Protein AF-A0A1R2CAA8-F1 (afdb_monomer_lite)

Structure (mmCIF, N/CA/C/O backbone):
data_AF-A0A1R2CAA8-F1
#
_entry.id   AF-A0A1R2CAA8-F1
#
loop_
_atom_site.group_PDB
_atom_site.id
_atom_site.type_symbol
_atom_site.label_atom_id
_atom_site.label_alt_id
_atom_site.label_comp_id
_atom_site.label_asym_id
_atom_site.label_entity_id
_atom_site.label_seq_id
_atom_site.pdbx_PDB_ins_code
_atom_site.Cartn_x
_atom_site.Cartn_y
_atom_site.Cartn_z
_atom_site.occupancy
_atom_site.B_iso_or_equiv
_atom_site.auth_seq_id
_atom_site.auth_comp_id
_atom_site.auth_asym_id
_atom_site.auth_atom_id
_atom_site.pdbx_PDB_model_num
ATOM 1 N N . MET A 1 1 ? -69.265 -8.278 105.297 1.00 45.38 1 MET A N 1
ATOM 2 C CA . MET A 1 1 ? -68.510 -9.326 104.575 1.00 45.38 1 MET A CA 1
ATOM 3 C C . MET A 1 1 ? -68.588 -9.070 103.071 1.00 45.38 1 MET A C 1
ATOM 5 O O . MET A 1 1 ? -69.641 -8.669 102.607 1.00 45.38 1 MET A O 1
ATOM 9 N N . SER A 1 2 ? -67.485 -9.337 102.358 1.00 50.12 2 SER A N 1
ATOM 10 C CA . SER A 1 2 ? -67.383 -9.587 100.903 1.00 50.12 2 SER A CA 1
ATOM 11 C C . SER A 1 2 ? -67.543 -8.431 99.901 1.00 50.12 2 SER A C 1
ATOM 13 O O . SER A 1 2 ? -68.514 -8.368 99.165 1.00 50.12 2 SER A O 1
ATOM 15 N N . SER A 1 3 ? -66.498 -7.606 99.757 1.00 52.16 3 SER A N 1
ATOM 16 C CA . SER A 1 3 ? -66.217 -6.863 98.503 1.00 52.16 3 SER A CA 1
ATOM 17 C C . SER A 1 3 ? -64.752 -7.011 98.031 1.00 52.16 3 SER A C 1
ATOM 19 O O . SER A 1 3 ? -64.394 -6.712 96.897 1.00 52.16 3 SER A O 1
ATOM 21 N N . SER A 1 4 ? -63.881 -7.600 98.854 1.00 50.88 4 SER A N 1
ATOM 22 C CA . SER A 1 4 ? -62.451 -7.778 98.567 1.00 50.88 4 SER A CA 1
ATOM 23 C C . SER A 1 4 ? -62.082 -9.078 97.831 1.00 50.88 4 SER A C 1
ATOM 25 O O . SER A 1 4 ? -60.915 -9.267 97.500 1.00 50.88 4 SER A O 1
ATOM 27 N N . LYS A 1 5 ? -63.039 -9.973 97.539 1.00 51.38 5 LYS A N 1
ATOM 28 C CA . LYS A 1 5 ? -62.765 -11.240 96.825 1.00 51.38 5 LYS A CA 1
ATOM 29 C C . LYS A 1 5 ? -63.006 -11.189 95.311 1.00 51.38 5 LYS A C 1
ATOM 31 O O . LYS A 1 5 ? -62.415 -11.996 94.605 1.00 51.38 5 LYS A O 1
ATOM 36 N N . LEU A 1 6 ? -63.791 -10.236 94.794 1.00 47.78 6 LEU A N 1
ATOM 37 C CA . LEU A 1 6 ? -64.116 -10.191 93.358 1.00 47.78 6 LEU A CA 1
ATOM 38 C C . LEU A 1 6 ? -63.084 -9.449 92.491 1.00 47.78 6 LEU A C 1
ATOM 40 O O . LEU A 1 6 ? -62.976 -9.732 91.304 1.00 47.78 6 LEU A O 1
ATOM 44 N N . LYS A 1 7 ? -62.276 -8.546 93.064 1.00 46.69 7 LYS A N 1
ATOM 45 C CA . LYS A 1 7 ? -61.250 -7.796 92.310 1.00 46.69 7 LYS A CA 1
ATOM 46 C C . LYS A 1 7 ? -59.962 -8.585 92.032 1.00 46.69 7 LYS A C 1
ATOM 48 O O . LYS A 1 7 ? -59.131 -8.114 91.268 1.00 46.69 7 LYS A O 1
ATOM 53 N N . LYS A 1 8 ? -59.787 -9.771 92.630 1.00 49.56 8 LYS A N 1
ATOM 54 C CA . LYS A 1 8 ? -58.587 -10.609 92.441 1.00 49.56 8 LYS A CA 1
ATOM 55 C C . LYS A 1 8 ? -58.648 -11.540 91.226 1.00 49.56 8 LYS A C 1
ATOM 57 O O . LYS A 1 8 ? -57.594 -11.959 90.773 1.00 49.56 8 LYS A O 1
ATOM 62 N N . PHE A 1 9 ? -59.834 -11.840 90.692 1.00 47.22 9 PHE A N 1
ATOM 63 C CA . PHE A 1 9 ? -59.966 -12.806 89.593 1.00 47.22 9 PHE A CA 1
ATOM 64 C C . PHE A 1 9 ? -59.752 -12.186 88.201 1.00 47.22 9 PHE A C 1
ATOM 66 O O . PHE A 1 9 ? -59.046 -12.768 87.395 1.00 47.22 9 PHE A O 1
ATOM 73 N N . TYR A 1 10 ? -60.225 -10.963 87.937 1.00 45.03 10 TYR A N 1
ATOM 74 C CA . TYR A 1 10 ? -60.074 -10.345 86.603 1.00 45.03 10 TYR A CA 1
ATOM 75 C C . TYR A 1 10 ? -58.688 -9.747 86.304 1.00 45.03 10 TYR A C 1
ATOM 77 O O . TYR A 1 10 ? -58.367 -9.495 85.149 1.00 45.03 10 TYR A O 1
ATOM 85 N N . LEU A 1 11 ? -57.852 -9.522 87.321 1.00 48.94 11 LEU A N 1
ATOM 86 C CA . LEU A 1 11 ? -56.459 -9.084 87.134 1.00 48.94 11 LEU A CA 1
ATOM 87 C C . LEU A 1 11 ? -55.486 -10.263 86.971 1.00 48.94 11 LEU A C 1
ATOM 89 O O . LEU A 1 11 ? -54.388 -10.064 86.469 1.00 48.94 11 LEU A O 1
ATOM 93 N N . SER A 1 12 ? -55.886 -11.468 87.388 1.00 52.47 12 SER A N 1
ATOM 94 C CA . SER A 1 12 ? -55.073 -12.691 87.323 1.00 52.47 12 SER A CA 1
ATOM 95 C C . SER A 1 12 ? -54.910 -13.180 85.884 1.00 52.47 12 SER A C 1
ATOM 97 O O . SER A 1 12 ? -53.795 -13.441 85.439 1.00 52.47 12 SER A O 1
ATOM 99 N N . ASP A 1 13 ? -56.009 -13.241 85.133 1.00 48.19 13 ASP A N 1
ATOM 100 C CA . ASP A 1 13 ? -55.999 -13.874 83.810 1.00 48.19 13 ASP A CA 1
ATOM 101 C C . ASP A 1 13 ? -55.319 -12.987 82.751 1.00 48.19 13 ASP A C 1
ATOM 103 O O . ASP A 1 13 ? -54.561 -13.480 81.922 1.00 48.19 13 ASP A O 1
ATOM 107 N N . SER A 1 14 ? -55.456 -11.659 82.864 1.00 52.66 14 SER A N 1
ATOM 108 C CA . SER A 1 14 ? -54.758 -10.685 82.006 1.00 52.66 14 SER A CA 1
ATOM 109 C C . SER A 1 14 ? -53.238 -10.615 82.254 1.00 52.66 14 SER A C 1
ATOM 111 O O . SER A 1 14 ? -52.475 -10.328 81.327 1.00 52.66 14 SER A O 1
ATOM 113 N N . TYR A 1 15 ? -52.776 -10.889 83.481 1.00 56.00 15 TYR A N 1
ATOM 114 C CA . TYR A 1 15 ? -51.342 -10.955 83.808 1.00 56.00 15 TYR A CA 1
ATOM 115 C C . TYR A 1 15 ? -50.701 -12.280 83.368 1.00 56.00 15 TYR A C 1
ATOM 117 O O . TYR A 1 15 ? -49.527 -12.308 82.995 1.00 56.00 15 TYR A O 1
ATOM 125 N N . ASN A 1 16 ? -51.464 -13.376 83.379 1.00 59.38 16 ASN A N 1
ATOM 126 C CA . ASN A 1 16 ? -50.991 -14.676 82.901 1.00 59.38 16 ASN A CA 1
ATOM 127 C C . ASN A 1 16 ? -50.843 -14.713 81.365 1.00 59.38 16 ASN A C 1
ATOM 129 O O . ASN A 1 16 ? -49.855 -15.242 80.868 1.00 59.38 16 ASN A O 1
ATOM 133 N N . GLU A 1 17 ? -51.736 -14.074 80.598 1.00 60.19 17 GLU A N 1
ATOM 134 C CA . GLU A 1 17 ? -51.596 -13.996 79.127 1.00 60.19 17 GLU A CA 1
ATOM 135 C C . GLU A 1 17 ? -50.402 -13.138 78.675 1.00 60.19 17 GLU A C 1
ATOM 137 O O . GLU A 1 17 ? -49.708 -13.469 77.712 1.00 60.19 17 GLU A O 1
ATOM 142 N N . THR A 1 18 ? -50.120 -12.039 79.378 1.00 61.97 18 THR A N 1
ATOM 143 C CA . THR A 1 18 ? -48.983 -11.153 79.061 1.00 61.97 18 THR A CA 1
ATOM 144 C C . THR A 1 18 ? -47.632 -11.768 79.433 1.00 61.97 18 THR A C 1
ATOM 146 O O . THR A 1 18 ? -46.629 -11.527 78.753 1.00 61.97 18 THR A O 1
ATOM 149 N N . THR A 1 19 ? -47.589 -12.600 80.473 1.00 67.69 19 THR A N 1
ATOM 150 C CA . THR A 1 19 ? -46.383 -13.351 80.851 1.00 67.69 19 THR A CA 1
ATOM 151 C C . THR A 1 19 ? -46.101 -14.527 79.910 1.00 67.69 19 THR A C 1
ATOM 153 O O . THR A 1 19 ? -44.941 -14.747 79.563 1.00 67.69 19 THR A O 1
ATOM 156 N N . ASP A 1 20 ? -47.127 -15.218 79.403 1.00 75.88 20 ASP A N 1
ATOM 157 C CA . ASP A 1 20 ? -46.941 -16.260 78.379 1.00 75.88 20 ASP A CA 1
ATOM 158 C C . ASP A 1 20 ? -46.514 -15.676 77.024 1.00 75.88 20 ASP A C 1
ATOM 160 O O . ASP A 1 20 ? -45.616 -16.211 76.367 1.00 75.88 20 ASP A O 1
ATOM 164 N N . PHE A 1 21 ? -47.083 -14.533 76.628 1.00 77.62 21 PHE A N 1
ATOM 165 C CA . PHE A 1 21 ? -46.682 -13.835 75.406 1.00 77.62 21 PHE A CA 1
ATOM 166 C C . PHE A 1 21 ? -45.211 -13.398 75.445 1.00 77.62 21 PHE A C 1
ATOM 168 O O . PHE A 1 21 ? -44.458 -13.671 74.511 1.00 77.62 21 PHE A O 1
ATOM 175 N N . THR A 1 22 ? -44.777 -12.754 76.533 1.00 79.12 22 THR A N 1
ATOM 176 C CA . THR A 1 22 ? -43.386 -12.285 76.680 1.00 79.12 22 THR A CA 1
ATOM 177 C C . THR A 1 22 ? -42.386 -13.437 76.717 1.00 79.12 22 THR A C 1
ATOM 179 O O . THR A 1 22 ? -41.329 -13.355 76.088 1.00 79.12 22 THR A O 1
ATOM 182 N N . LYS A 1 23 ? -42.743 -14.552 77.361 1.00 83.75 23 LYS A N 1
ATOM 183 C CA . LYS A 1 23 ? -41.932 -15.773 77.357 1.00 83.75 23 LYS A CA 1
ATOM 184 C C . LYS A 1 23 ? -41.790 -16.367 75.952 1.00 83.75 23 LYS A C 1
ATOM 186 O O . LYS A 1 23 ? -40.675 -16.693 75.546 1.00 83.75 23 LYS A O 1
ATOM 191 N N . GLY A 1 24 ? -42.886 -16.450 75.196 1.00 83.56 24 GLY A N 1
ATOM 192 C CA . GLY A 1 24 ? -42.856 -16.894 73.800 1.00 83.56 24 GLY A CA 1
ATOM 193 C C . GLY A 1 24 ? -42.021 -15.973 72.903 1.00 83.56 24 GLY A C 1
ATOM 194 O O . GLY A 1 24 ? -41.306 -16.442 72.018 1.00 83.56 24 GLY A O 1
ATOM 195 N N . PHE A 1 25 ? -42.049 -14.665 73.168 1.00 82.50 25 PHE A N 1
ATOM 196 C CA . PHE A 1 25 ? -41.268 -13.674 72.427 1.00 82.50 25 PHE A CA 1
ATOM 197 C C . PHE A 1 25 ? -39.762 -13.794 72.683 1.00 82.50 25 PHE A C 1
ATOM 199 O O . PHE A 1 25 ? -38.967 -13.763 71.744 1.00 82.50 25 PHE A O 1
ATOM 206 N N . LYS A 1 26 ? -39.365 -13.996 73.944 1.00 87.25 26 LYS A N 1
ATOM 207 C CA . LYS A 1 26 ? -37.967 -14.238 74.320 1.00 87.25 26 LYS A CA 1
ATOM 208 C C . LYS A 1 26 ? -37.439 -15.541 73.720 1.00 87.25 26 LYS A C 1
ATOM 210 O O . LYS A 1 26 ? -36.340 -15.562 73.177 1.00 87.25 26 LYS A O 1
ATOM 215 N N . GLU A 1 27 ? -38.248 -16.601 73.718 1.00 89.94 27 GLU A N 1
ATOM 216 C CA . GLU A 1 27 ? -37.892 -17.862 73.059 1.00 89.94 27 GLU A CA 1
ATOM 217 C C . GLU A 1 27 ? -37.699 -17.690 71.543 1.00 89.94 27 GLU A C 1
ATOM 219 O O . GLU A 1 27 ? -36.746 -18.227 70.972 1.00 89.94 27 GLU A O 1
ATOM 224 N N . LEU A 1 28 ? -38.570 -16.918 70.886 1.00 89.56 28 LEU A N 1
ATOM 225 C CA . LEU A 1 28 ? -38.437 -16.600 69.466 1.00 89.56 28 LEU A CA 1
ATOM 226 C C . LEU A 1 28 ? -37.147 -15.822 69.180 1.00 89.56 28 LEU A C 1
ATOM 228 O O . LEU A 1 28 ? -36.445 -16.150 68.223 1.00 89.56 28 LEU A O 1
ATOM 232 N N . PHE A 1 29 ? -36.822 -14.827 70.009 1.00 90.19 29 PHE A N 1
ATOM 233 C CA . PHE A 1 29 ? -35.585 -14.057 69.891 1.00 90.19 29 PHE A CA 1
ATOM 234 C C . PHE A 1 29 ? -34.352 -14.953 70.026 1.00 90.19 29 PHE A C 1
ATOM 236 O O . PHE A 1 29 ? -33.514 -14.964 69.128 1.00 90.19 29 PHE A O 1
ATOM 243 N N . SER A 1 30 ? -34.276 -15.781 71.074 1.00 90.75 30 SER A N 1
ATOM 244 C CA . SER A 1 30 ? -33.145 -16.694 71.280 1.00 90.75 30 SER A CA 1
ATOM 245 C C . SER A 1 30 ? -32.988 -17.692 70.132 1.00 90.75 30 SER A C 1
ATOM 247 O O . SER A 1 30 ? -31.878 -17.897 69.647 1.00 90.75 30 SER A O 1
ATOM 249 N N . LYS A 1 31 ? -34.088 -18.282 69.641 1.00 93.06 31 LYS A N 1
ATOM 250 C CA . LYS A 1 31 ? -34.042 -19.182 68.475 1.00 93.06 31 LYS A CA 1
ATOM 251 C C . LYS A 1 31 ? -33.560 -18.466 67.218 1.00 93.06 31 LYS A C 1
ATOM 253 O O . LYS A 1 31 ? -32.778 -19.038 66.466 1.00 93.06 31 LYS A O 1
ATOM 258 N N . SER A 1 32 ? -34.016 -17.235 67.000 1.00 90.56 32 SER A N 1
ATOM 259 C CA . SER A 1 32 ? -33.635 -16.433 65.834 1.00 90.56 32 SER A CA 1
ATOM 260 C C . SER A 1 32 ? -32.166 -16.017 65.896 1.00 90.56 32 SER A C 1
ATOM 262 O O . SER A 1 32 ? -31.478 -16.104 64.887 1.00 90.56 32 SER A O 1
ATOM 264 N N . PHE A 1 33 ? -31.665 -15.651 67.079 1.00 90.25 33 PHE A N 1
ATOM 265 C CA . PHE A 1 33 ? -30.253 -15.346 67.304 1.00 90.25 33 PHE A CA 1
ATOM 266 C C . PHE A 1 33 ? -29.365 -16.564 67.026 1.00 90.25 33 PHE A C 1
ATOM 268 O O . PHE A 1 33 ? -28.444 -16.477 66.221 1.00 90.25 33 PHE A O 1
ATOM 275 N N . ILE A 1 34 ? -29.692 -17.725 67.609 1.00 91.31 34 ILE A N 1
ATOM 276 C CA . ILE A 1 34 ? -28.953 -18.980 67.387 1.00 91.31 34 ILE A CA 1
ATOM 277 C C . ILE A 1 34 ? -28.955 -19.357 65.901 1.00 91.31 34 ILE A C 1
ATOM 279 O O . ILE A 1 34 ? -27.915 -19.695 65.339 1.00 91.31 34 ILE A O 1
ATOM 283 N N . ALA A 1 35 ? -30.119 -19.283 65.251 1.00 92.19 35 ALA A N 1
ATOM 284 C CA . ALA A 1 35 ? -30.234 -19.558 63.826 1.00 92.19 35 ALA A CA 1
ATOM 285 C C . ALA A 1 35 ? -29.397 -18.581 62.985 1.00 92.19 35 ALA A C 1
ATOM 287 O O . ALA A 1 35 ? -28.772 -19.014 62.023 1.00 92.19 35 ALA A O 1
ATOM 288 N N . ASN A 1 36 ? -29.342 -17.299 63.358 1.00 89.31 36 ASN A N 1
ATOM 289 C CA . ASN A 1 36 ? -28.518 -16.309 62.671 1.00 89.31 36 ASN A CA 1
ATOM 290 C C . ASN A 1 36 ? -27.018 -16.602 62.825 1.00 89.31 36 ASN A C 1
ATOM 292 O O . ASN A 1 36 ? -26.310 -16.620 61.827 1.00 89.31 36 ASN A O 1
ATOM 296 N N . CYS A 1 37 ? -26.546 -16.937 64.030 1.00 89.25 37 CYS A N 1
ATOM 297 C CA . CYS A 1 37 ? -25.155 -17.358 64.236 1.00 89.25 37 CYS A CA 1
ATOM 298 C C . CYS A 1 37 ? -24.780 -18.551 63.344 1.00 89.25 37 CYS A C 1
ATOM 300 O O . CYS A 1 37 ? -23.703 -18.567 62.758 1.00 89.25 37 CYS A O 1
ATOM 302 N N . HIS A 1 38 ? -25.684 -19.524 63.188 1.00 89.62 38 HIS A N 1
ATOM 303 C CA . HIS A 1 38 ? -25.459 -20.660 62.294 1.00 89.62 38 HIS A CA 1
ATOM 304 C C . HIS A 1 38 ? -25.428 -20.287 60.808 1.00 89.62 38 HIS A C 1
ATOM 306 O O . HIS A 1 38 ? -24.727 -20.949 60.050 1.00 89.62 38 HIS A O 1
ATOM 312 N N . LEU A 1 39 ? -26.171 -19.261 60.380 1.00 89.62 39 LEU A N 1
ATOM 313 C CA . LEU A 1 39 ? -26.098 -18.753 59.004 1.00 89.62 39 LEU A CA 1
ATOM 314 C C . LEU A 1 39 ? -24.758 -18.065 58.716 1.00 89.62 39 LEU A C 1
ATOM 316 O O . LEU A 1 39 ? -24.309 -18.085 57.574 1.00 89.62 39 LEU A O 1
ATOM 320 N N . ASP A 1 40 ? -24.114 -17.521 59.749 1.00 89.44 40 ASP A N 1
ATOM 321 C CA . ASP A 1 40 ? -22.790 -16.897 59.680 1.00 89.44 40 ASP A CA 1
ATOM 322 C C . ASP A 1 40 ? -21.639 -17.901 59.917 1.00 89.44 40 ASP A C 1
ATOM 324 O O . ASP A 1 40 ? -20.503 -17.499 60.171 1.00 89.44 40 ASP A O 1
ATOM 328 N N . ASP A 1 41 ? -21.924 -19.212 59.875 1.00 89.12 41 ASP A N 1
ATOM 329 C CA . ASP A 1 41 ? -20.993 -20.304 60.210 1.00 89.12 41 ASP A CA 1
ATOM 330 C C . ASP A 1 41 ? -20.331 -20.154 61.602 1.00 89.12 41 ASP A C 1
ATOM 332 O O . ASP A 1 41 ? -19.285 -20.745 61.894 1.00 89.12 41 ASP A O 1
ATOM 336 N N . ALA A 1 42 ? -20.949 -19.385 62.503 1.00 88.88 42 ALA A N 1
ATOM 337 C CA . ALA A 1 42 ? -20.484 -19.163 63.862 1.00 88.88 42 ALA A CA 1
ATOM 338 C C . ALA A 1 42 ? -21.119 -20.170 64.837 1.00 88.88 42 ALA A C 1
ATOM 340 O O . ALA A 1 42 ? -22.296 -20.530 64.754 1.00 88.88 42 ALA A O 1
ATOM 341 N N . SER A 1 43 ? -20.321 -20.638 65.800 1.00 87.25 43 SER A N 1
ATOM 342 C CA . SER A 1 43 ? -20.814 -21.455 66.914 1.00 87.25 43 SER A CA 1
ATOM 343 C C . SER A 1 43 ? -21.214 -20.545 68.065 1.00 87.25 43 SER A C 1
ATOM 345 O O . SER A 1 43 ? -20.408 -19.713 68.472 1.00 87.25 43 SER A O 1
ATOM 347 N N . ILE A 1 44 ? -22.415 -20.733 68.616 1.00 90.12 44 ILE A N 1
ATOM 348 C CA . ILE A 1 44 ? -22.825 -19.982 69.804 1.00 90.12 44 ILE A CA 1
ATOM 349 C C . ILE A 1 44 ? -21.968 -20.387 71.005 1.00 90.12 44 ILE A C 1
ATOM 351 O O . ILE A 1 44 ? -21.805 -21.574 71.312 1.00 90.12 44 ILE A O 1
ATOM 355 N N . THR A 1 45 ? -21.397 -19.399 71.679 1.00 90.75 45 THR A N 1
ATOM 356 C CA . THR A 1 45 ? -20.615 -19.611 72.893 1.00 90.75 45 THR A CA 1
ATOM 357 C C . THR A 1 45 ? -21.532 -19.771 74.103 1.00 90.75 45 THR A C 1
ATOM 359 O O . THR A 1 45 ? -22.696 -19.365 74.111 1.00 90.75 45 THR A O 1
ATOM 362 N N . LYS A 1 46 ? -21.004 -20.381 75.167 1.00 89.81 46 LYS A N 1
ATOM 363 C CA . LYS A 1 46 ? -21.754 -20.541 76.417 1.00 89.81 46 LYS A CA 1
ATOM 364 C C . LYS A 1 46 ? -22.098 -19.186 77.049 1.00 89.81 46 LYS A C 1
ATOM 366 O O . LYS A 1 46 ? -23.199 -19.017 77.552 1.00 89.81 46 LYS A O 1
ATOM 371 N N . GLU A 1 47 ? -21.178 -18.229 76.962 1.00 90.19 47 GLU A N 1
ATOM 372 C CA . GLU A 1 47 ? -21.341 -16.868 77.482 1.00 90.19 47 GLU A CA 1
ATOM 373 C C . GLU A 1 47 ? -22.491 -16.123 76.781 1.00 90.19 47 GLU A C 1
ATOM 375 O O . GLU A 1 47 ? -23.307 -15.482 77.440 1.00 90.19 47 GLU A O 1
ATOM 380 N N . GLU A 1 48 ? -22.630 -16.269 75.461 1.00 88.56 48 GLU A N 1
ATOM 381 C CA . GLU A 1 48 ? -23.753 -15.700 74.698 1.00 88.56 48 GLU A CA 1
ATOM 382 C C . GLU A 1 48 ? -25.092 -16.370 75.038 1.00 88.56 48 GLU A C 1
ATOM 384 O O . GLU A 1 48 ? -26.119 -15.697 75.141 1.00 88.56 48 GLU A O 1
ATOM 389 N N . LEU A 1 49 ? -25.091 -17.691 75.249 1.00 89.69 49 LEU A N 1
ATOM 390 C CA . LEU A 1 49 ? -26.288 -18.434 75.649 1.00 89.69 49 LEU A CA 1
ATOM 391 C C . LEU A 1 49 ? -26.780 -18.015 77.042 1.00 89.69 49 LEU A C 1
ATOM 393 O O . LEU A 1 49 ? -27.986 -17.865 77.245 1.00 89.69 49 LEU A O 1
ATOM 397 N N . ASP A 1 50 ? -25.853 -17.819 77.980 1.00 90.38 50 ASP A N 1
ATOM 398 C CA . ASP A 1 50 ? -26.153 -17.355 79.335 1.00 90.38 50 ASP A CA 1
ATOM 399 C C . ASP A 1 50 ? -26.688 -15.909 79.288 1.00 90.38 50 ASP A C 1
ATOM 401 O O . ASP A 1 50 ? -27.739 -15.614 79.858 1.00 90.38 50 ASP A O 1
ATOM 405 N N . THR A 1 51 ? -26.073 -15.042 78.476 1.00 88.88 51 THR A N 1
ATOM 406 C CA . THR A 1 51 ? -26.532 -13.656 78.263 1.00 88.88 51 THR A CA 1
ATOM 407 C C . THR A 1 51 ? -27.960 -13.601 77.703 1.00 88.88 51 THR A C 1
ATOM 409 O O . THR A 1 51 ? -28.790 -12.828 78.177 1.00 88.88 51 THR A O 1
ATOM 412 N N . LEU A 1 52 ? -28.307 -14.471 76.745 1.00 87.38 52 LEU A N 1
ATOM 413 C CA . LEU A 1 52 ? -29.669 -14.565 76.198 1.00 87.38 52 LEU A CA 1
ATOM 414 C C . LEU A 1 52 ? -30.724 -14.925 77.257 1.00 87.38 52 LEU A C 1
ATOM 416 O O . LEU A 1 52 ? -31.889 -14.532 77.131 1.00 87.38 52 LEU A O 1
ATOM 420 N N . GLN A 1 53 ? -30.345 -15.686 78.287 1.00 87.12 53 GLN A N 1
ATOM 421 C CA . GLN A 1 53 ? -31.246 -16.038 79.385 1.00 87.12 53 GLN A CA 1
ATOM 422 C C . GLN A 1 53 ? -31.428 -14.885 80.374 1.00 87.12 53 GLN A C 1
ATOM 424 O O . GLN A 1 53 ? -32.509 -14.771 80.957 1.00 87.12 53 GLN A O 1
ATOM 429 N N . GLU A 1 54 ? -30.433 -14.011 80.517 1.00 90.56 54 GLU A N 1
ATOM 430 C CA . GLU A 1 54 ? -30.452 -12.873 81.442 1.00 90.56 54 GLU A CA 1
ATOM 431 C C . GLU A 1 54 ? -31.189 -11.642 80.899 1.00 90.56 54 GLU A C 1
ATOM 433 O O . GLU A 1 54 ? -31.727 -10.881 81.700 1.00 90.56 54 GLU A O 1
ATOM 438 N N . LEU A 1 55 ? -31.300 -11.493 79.572 1.00 88.38 55 LEU A N 1
ATOM 439 C CA . LEU A 1 55 ? -31.984 -10.356 78.935 1.00 88.38 55 LEU A CA 1
ATOM 440 C C . LEU A 1 55 ? -33.394 -10.131 79.483 1.00 88.38 55 LEU A C 1
ATOM 442 O O . LEU A 1 55 ? -34.203 -11.066 79.560 1.00 88.38 55 LEU A O 1
ATOM 446 N N . ASP A 1 56 ? -33.731 -8.889 79.805 1.00 89.56 56 ASP A N 1
ATOM 447 C CA . ASP A 1 56 ? -35.092 -8.578 80.217 1.00 89.56 56 ASP A CA 1
ATOM 448 C C . ASP A 1 56 ? -36.050 -8.495 79.010 1.00 89.56 56 ASP A C 1
ATOM 450 O O . ASP A 1 56 ? -35.661 -8.464 77.839 1.00 89.56 56 ASP A O 1
ATOM 454 N N . ASN A 1 57 ? -37.354 -8.509 79.283 1.00 86.00 57 ASN A N 1
ATOM 455 C CA . ASN A 1 57 ? -38.355 -8.496 78.214 1.00 86.00 57 ASN A CA 1
ATOM 456 C C . ASN A 1 57 ? -38.357 -7.182 77.412 1.00 86.00 57 ASN A C 1
ATOM 458 O O . ASN A 1 57 ? -38.816 -7.174 76.271 1.00 86.00 57 ASN A O 1
ATOM 462 N N . HIS A 1 58 ? -37.904 -6.074 78.000 1.00 86.81 58 HIS A N 1
ATOM 463 C CA . HIS A 1 58 ? -37.873 -4.776 77.338 1.00 86.81 58 HIS A CA 1
ATOM 464 C C . HIS A 1 58 ? -36.694 -4.686 76.365 1.00 86.81 58 HIS A C 1
ATOM 466 O O . HIS A 1 58 ? -36.891 -4.287 75.220 1.00 86.81 58 HIS A O 1
ATOM 472 N N . GLU A 1 59 ? -35.519 -5.159 76.776 1.00 87.56 59 GLU A N 1
ATOM 473 C CA . GLU A 1 59 ? -34.319 -5.281 75.948 1.00 87.56 59 GLU A CA 1
ATOM 474 C C . GLU A 1 59 ? -34.562 -6.186 74.738 1.00 87.56 59 GLU A C 1
ATOM 476 O O . GLU A 1 59 ? -34.193 -5.843 73.617 1.00 87.56 59 GLU A O 1
ATOM 481 N N . VAL A 1 60 ? -35.244 -7.322 74.927 1.00 88.00 60 VAL A N 1
ATOM 482 C CA . VAL A 1 60 ? -35.623 -8.211 73.813 1.00 88.00 60 VAL A CA 1
ATOM 483 C C . VAL A 1 60 ? -36.519 -7.490 72.800 1.00 88.00 60 VAL A C 1
ATOM 485 O O . VAL A 1 60 ? -36.358 -7.674 71.592 1.00 88.00 60 VAL A O 1
ATOM 488 N N . LEU A 1 61 ? -37.464 -6.670 73.269 1.00 86.50 61 LEU A N 1
ATOM 489 C CA . LEU A 1 61 ? -38.370 -5.921 72.396 1.00 86.50 61 LEU A CA 1
ATOM 490 C C . LEU A 1 61 ? -37.659 -4.787 71.649 1.00 86.50 61 LEU A C 1
ATOM 492 O O . LEU A 1 61 ? -37.912 -4.623 70.457 1.00 86.50 61 LEU A O 1
ATOM 496 N N . GLU A 1 62 ? -36.774 -4.040 72.311 1.00 91.00 62 GLU A N 1
ATOM 497 C CA . GLU A 1 62 ? -35.940 -3.010 71.671 1.00 91.00 62 GLU A CA 1
ATOM 498 C C . GLU A 1 62 ? -35.012 -3.634 70.620 1.00 91.00 62 GLU A C 1
ATOM 500 O O . GLU A 1 62 ? -35.043 -3.220 69.466 1.00 91.00 62 GLU A O 1
ATOM 505 N N . ASN A 1 63 ? -34.305 -4.721 70.949 1.00 88.06 63 ASN A N 1
ATOM 506 C CA . ASN A 1 63 ? -33.436 -5.420 69.994 1.00 88.06 63 ASN A CA 1
ATOM 507 C C . ASN A 1 63 ? -34.206 -5.941 68.768 1.00 88.06 63 ASN A C 1
ATOM 509 O O . ASN A 1 63 ? -33.732 -5.859 67.634 1.00 88.06 63 ASN A O 1
ATOM 513 N N . MET A 1 64 ? -35.416 -6.472 68.973 1.00 87.44 64 MET A N 1
ATOM 514 C CA . MET A 1 64 ? -36.281 -6.905 67.871 1.00 87.44 64 MET A CA 1
ATOM 515 C C . MET A 1 64 ? -36.780 -5.734 67.030 1.00 87.44 64 MET A C 1
ATOM 517 O O . MET A 1 64 ? -36.862 -5.845 65.806 1.00 87.44 64 MET A O 1
ATOM 521 N N . ARG A 1 65 ? -37.124 -4.615 67.668 1.00 91.69 65 ARG A N 1
ATOM 522 C CA . ARG A 1 65 ? -37.528 -3.396 66.974 1.00 91.69 65 ARG A CA 1
ATOM 523 C C . ARG A 1 65 ? -36.384 -2.872 66.106 1.00 91.69 65 ARG A C 1
ATOM 525 O O . ARG A 1 65 ? -36.611 -2.648 64.919 1.00 91.69 65 ARG A O 1
ATOM 532 N N . ASP A 1 66 ? -35.180 -2.762 66.654 1.00 92.19 66 ASP A N 1
ATOM 533 C CA . ASP A 1 66 ? -33.988 -2.311 65.930 1.00 92.19 66 ASP A CA 1
ATOM 534 C C . ASP A 1 66 ? -33.667 -3.232 64.747 1.00 92.19 66 ASP A C 1
ATOM 536 O O . ASP A 1 66 ? -33.378 -2.767 63.642 1.00 92.19 66 ASP A O 1
ATOM 540 N N . LEU A 1 67 ? -33.802 -4.550 64.934 1.00 89.31 67 LEU A N 1
ATOM 541 C CA . LEU A 1 67 ? -33.656 -5.524 63.854 1.00 89.31 67 LEU A CA 1
ATOM 542 C C . LEU A 1 67 ? -34.692 -5.300 62.744 1.00 89.31 67 LEU A C 1
ATOM 544 O O . LEU A 1 67 ? -34.340 -5.285 61.564 1.00 89.31 67 LEU A O 1
ATOM 548 N N . ILE A 1 68 ? -35.966 -5.110 63.095 1.00 90.31 68 ILE A N 1
ATOM 549 C CA . ILE A 1 68 ? -37.037 -4.860 62.121 1.00 90.31 68 ILE A CA 1
ATOM 550 C C . ILE A 1 68 ? -36.791 -3.545 61.371 1.00 90.31 68 ILE A C 1
ATOM 552 O O . ILE A 1 68 ? -36.914 -3.514 60.145 1.00 90.31 68 ILE A O 1
ATOM 556 N N . GLU A 1 69 ? -36.416 -2.474 62.072 1.00 94.50 69 GLU A N 1
ATOM 557 C CA . GLU A 1 69 ? -36.082 -1.181 61.465 1.00 94.50 69 GLU A CA 1
ATOM 558 C C . GLU A 1 69 ? -34.883 -1.310 60.508 1.00 94.50 69 GLU A C 1
ATOM 560 O O . GLU A 1 69 ? -34.945 -0.838 59.367 1.00 94.50 69 GLU A O 1
ATOM 565 N N . SER A 1 70 ? -33.839 -2.040 60.911 1.00 91.81 70 SER A N 1
ATOM 566 C CA . SER A 1 70 ? -32.667 -2.334 60.077 1.00 91.81 70 SER A CA 1
ATOM 567 C C . SER A 1 70 ? -33.030 -3.139 58.822 1.00 91.81 70 SER A C 1
ATOM 569 O O . SER A 1 70 ? -32.660 -2.760 57.708 1.00 91.81 70 SER A O 1
ATOM 571 N N . LEU A 1 71 ? -33.843 -4.194 58.955 1.00 88.50 71 LEU A N 1
ATOM 572 C CA . LEU A 1 71 ? -34.309 -5.010 57.826 1.00 88.50 71 LEU A CA 1
ATOM 573 C C . LEU A 1 71 ? -35.180 -4.211 56.845 1.00 88.50 71 LEU A C 1
ATOM 575 O O . LEU A 1 71 ? -35.084 -4.392 55.626 1.00 88.50 71 LEU A O 1
ATOM 579 N N . LEU A 1 72 ? -36.029 -3.313 57.349 1.00 88.06 72 LEU A N 1
ATOM 580 C CA . LEU A 1 72 ? -36.845 -2.427 56.516 1.00 88.06 72 LEU A CA 1
ATOM 581 C C . LEU A 1 72 ? -35.989 -1.384 55.785 1.00 88.06 72 LEU A C 1
ATOM 583 O O . LEU A 1 72 ? -36.233 -1.122 54.601 1.00 88.06 72 LEU A O 1
ATOM 587 N N . SER A 1 73 ? -34.966 -0.840 56.447 1.00 87.81 73 SER A N 1
ATOM 588 C CA . SER A 1 73 ? -33.978 0.054 55.832 1.00 87.81 73 SER A CA 1
ATOM 589 C C . SER A 1 73 ? -33.202 -0.662 54.723 1.00 87.81 73 SER A C 1
ATOM 591 O O . SER A 1 73 ? -33.185 -0.202 53.581 1.00 87.81 73 SER A O 1
ATOM 593 N N . PHE A 1 74 ? -32.679 -1.861 55.002 1.00 83.75 74 PHE A N 1
ATOM 594 C CA . PHE A 1 74 ? -32.000 -2.706 54.018 1.00 83.75 74 PHE A CA 1
ATOM 595 C C . PHE A 1 74 ? -32.883 -2.995 52.799 1.00 83.75 74 PHE A C 1
ATOM 597 O O . PHE A 1 74 ? -32.472 -2.778 51.661 1.00 83.75 74 PHE A O 1
ATOM 604 N N . LYS A 1 75 ? -34.138 -3.405 53.014 1.00 82.31 75 LYS A N 1
ATOM 605 C CA . LYS A 1 75 ? -35.103 -3.658 51.932 1.00 82.31 75 LYS A CA 1
ATOM 606 C C . LYS A 1 75 ? -35.355 -2.421 51.070 1.00 82.31 75 LYS A C 1
ATOM 608 O O . LYS A 1 75 ? -35.538 -2.551 49.858 1.00 82.31 75 LYS A O 1
ATOM 613 N N . THR A 1 76 ? -35.406 -1.244 51.687 1.00 84.06 76 THR A N 1
ATOM 614 C CA . THR A 1 76 ? -35.589 0.029 50.981 1.00 84.06 76 THR A CA 1
ATOM 615 C C . THR A 1 76 ? -34.367 0.333 50.122 1.00 84.06 76 THR A C 1
ATOM 617 O O . THR A 1 76 ? -34.523 0.562 48.923 1.00 84.06 76 THR A O 1
ATOM 620 N N . ASN A 1 77 ? -33.169 0.196 50.694 1.00 77.56 77 ASN A N 1
ATOM 621 C CA . ASN A 1 77 ? -31.901 0.429 50.008 1.00 77.56 77 ASN A CA 1
ATOM 622 C C . ASN A 1 77 ? -31.692 -0.548 48.840 1.00 77.56 77 ASN A C 1
ATOM 624 O O . ASN A 1 77 ? -31.398 -0.121 47.729 1.00 77.56 77 ASN A O 1
ATOM 628 N N . CYS A 1 78 ? -31.949 -1.846 49.023 1.00 73.00 78 CYS A N 1
ATOM 629 C CA . CYS A 1 78 ? -31.827 -2.829 47.942 1.00 73.00 78 CYS A CA 1
ATOM 630 C C . CYS A 1 78 ? -32.822 -2.595 46.797 1.00 73.00 78 CYS A C 1
ATOM 632 O O . CYS A 1 78 ? -32.491 -2.836 45.636 1.00 73.00 78 CYS A O 1
ATOM 634 N N . LYS A 1 79 ? -34.041 -2.125 47.098 1.00 74.00 79 LYS A N 1
ATOM 635 C CA . LYS A 1 79 ? -35.031 -1.790 46.064 1.00 74.00 79 LYS A CA 1
ATOM 636 C C . LYS A 1 79 ? -34.646 -0.550 45.261 1.00 74.00 79 LYS A C 1
ATOM 638 O O . LYS A 1 79 ? -34.929 -0.520 44.066 1.00 74.00 79 LYS A O 1
ATOM 643 N N . SER A 1 80 ? -34.043 0.454 45.894 1.00 67.81 80 SER A N 1
ATOM 644 C CA . SER A 1 80 ? -33.594 1.666 45.203 1.00 67.81 80 SER A CA 1
ATOM 645 C C . SER A 1 80 ? -32.304 1.459 44.411 1.00 67.81 80 SER A C 1
ATOM 647 O O . SER A 1 80 ? -32.152 2.062 43.353 1.00 67.81 80 SER A O 1
ATOM 649 N N . ASP A 1 81 ? -31.404 0.599 44.891 1.00 68.12 81 ASP A N 1
ATOM 650 C CA . ASP A 1 81 ? -30.046 0.484 44.351 1.00 68.12 81 ASP A CA 1
ATOM 651 C C . ASP A 1 81 ? -29.952 -0.558 43.222 1.00 68.12 81 ASP A C 1
ATOM 653 O O . ASP A 1 81 ? -29.463 -0.268 42.131 1.00 68.12 81 ASP A O 1
ATOM 657 N N . GLY A 1 82 ? -30.549 -1.744 43.399 1.00 69.06 82 GLY A N 1
ATOM 658 C CA . GLY A 1 82 ? -30.397 -2.843 42.435 1.00 69.06 82 GLY A CA 1
ATOM 659 C C . GLY A 1 82 ? -31.052 -2.589 41.072 1.00 69.06 82 GLY A C 1
ATOM 660 O O . GLY A 1 82 ? -30.490 -2.931 40.034 1.00 69.06 82 GLY A O 1
ATOM 661 N N . ALA A 1 83 ? -32.231 -1.960 41.039 1.00 72.50 83 ALA A N 1
ATOM 662 C CA . ALA A 1 83 ? -32.902 -1.652 39.774 1.00 72.50 83 ALA A CA 1
ATOM 663 C C . ALA A 1 83 ? -32.207 -0.506 39.014 1.00 72.50 83 ALA A C 1
ATOM 665 O O . ALA A 1 83 ? -32.141 -0.532 37.784 1.00 72.50 83 ALA A O 1
ATOM 666 N N . GLY A 1 84 ? -31.667 0.476 39.744 1.00 77.31 84 GLY A N 1
ATOM 667 C CA . GLY A 1 84 ? -30.944 1.611 39.176 1.00 77.31 84 GLY A CA 1
ATOM 668 C C . GLY A 1 84 ? -29.566 1.221 38.644 1.00 77.31 84 GLY A C 1
ATOM 669 O O . GLY A 1 84 ? -29.229 1.564 37.513 1.00 77.31 84 GLY A O 1
ATOM 670 N N . GLU A 1 85 ? -28.793 0.450 39.411 1.00 82.62 85 GLU A N 1
ATOM 671 C CA . GLU A 1 85 ? -27.451 0.015 39.012 1.00 82.62 85 GLU A CA 1
ATOM 672 C C . GLU A 1 85 ? -27.493 -0.913 37.789 1.00 82.62 85 GLU A C 1
ATOM 674 O O . GLU A 1 85 ? -26.718 -0.740 36.845 1.00 82.62 85 GLU A O 1
ATOM 679 N N . ILE A 1 86 ? -28.450 -1.850 37.748 1.00 85.94 86 ILE A N 1
ATOM 680 C CA . ILE A 1 86 ? -28.649 -2.717 36.579 1.00 85.94 86 ILE A CA 1
ATOM 681 C C . ILE A 1 86 ? -29.016 -1.882 35.349 1.00 85.94 86 ILE A C 1
ATOM 683 O O . ILE A 1 86 ? -28.431 -2.090 34.287 1.00 85.94 86 ILE A O 1
ATOM 687 N N . ALA A 1 87 ? -29.927 -0.912 35.479 1.00 84.12 87 ALA A N 1
ATOM 688 C CA . ALA A 1 87 ? -30.303 -0.038 34.369 1.00 84.12 87 ALA A CA 1
ATOM 689 C C . ALA A 1 87 ? -29.107 0.779 33.847 1.00 84.12 87 ALA A C 1
ATOM 691 O O . ALA A 1 87 ? -28.883 0.828 32.637 1.00 84.12 87 ALA A O 1
ATOM 692 N N . LEU A 1 88 ? -28.292 1.344 34.745 1.00 87.25 88 LEU A N 1
ATOM 693 C CA . LEU A 1 88 ? -27.067 2.066 34.386 1.00 87.25 88 LEU A CA 1
ATOM 694 C C . LEU A 1 88 ? -26.056 1.159 33.678 1.00 87.25 88 LEU A C 1
ATOM 696 O O . LEU A 1 88 ? -25.463 1.550 32.671 1.00 87.25 88 LEU A O 1
ATOM 700 N N . ARG A 1 89 ? -25.871 -0.072 34.165 1.00 91.44 89 ARG A N 1
ATOM 701 C CA . ARG A 1 89 ? -24.968 -1.048 33.546 1.00 91.44 89 ARG A CA 1
ATOM 702 C C . ARG A 1 89 ? -25.461 -1.481 32.167 1.00 91.44 89 ARG A C 1
ATOM 704 O O . ARG A 1 89 ? -24.653 -1.587 31.245 1.00 91.44 89 ARG A O 1
ATOM 711 N N . CYS A 1 90 ? -26.766 -1.685 32.002 1.00 91.94 90 CYS A N 1
ATOM 712 C CA . CYS A 1 90 ? -27.379 -1.944 30.700 1.00 91.94 90 CYS A CA 1
ATOM 713 C C . CYS A 1 90 ? -27.149 -0.773 29.735 1.00 91.94 90 CYS A C 1
ATOM 715 O O . CYS A 1 90 ? -26.725 -1.001 28.607 1.00 91.94 90 CYS A O 1
ATOM 717 N N . GLU A 1 91 ? -27.328 0.473 30.181 1.00 92.75 91 GLU A N 1
ATOM 718 C CA . GLU A 1 91 ? -27.077 1.661 29.353 1.00 92.75 91 GLU A CA 1
ATOM 719 C C . GLU A 1 91 ? -25.599 1.782 28.935 1.00 92.75 91 GLU A C 1
ATOM 721 O O . GLU A 1 91 ? -25.286 2.130 27.795 1.00 92.75 91 GLU A O 1
ATOM 726 N N . GLN A 1 92 ? -24.665 1.472 29.838 1.00 95.69 92 GLN A N 1
ATOM 727 C CA . GLN A 1 92 ? -23.231 1.459 29.529 1.00 95.69 92 GLN A CA 1
ATOM 728 C C . GLN A 1 92 ? -22.871 0.385 28.496 1.00 95.69 92 GLN A C 1
ATOM 730 O O . GLN A 1 92 ? -22.101 0.659 27.572 1.00 95.69 92 GLN A O 1
ATOM 735 N N . LEU A 1 93 ? -23.431 -0.820 28.635 1.00 96.88 93 LEU A N 1
ATOM 736 C CA . LEU A 1 93 ? -23.233 -1.910 27.678 1.00 96.88 93 LEU A CA 1
ATOM 737 C C . LEU A 1 93 ? -23.816 -1.562 26.307 1.00 96.88 93 LEU A C 1
ATOM 739 O O . LEU A 1 93 ? -23.148 -1.786 25.301 1.00 96.88 93 LEU A O 1
ATOM 743 N N . GLU A 1 94 ? -24.994 -0.942 26.265 1.00 97.56 94 GLU A N 1
ATOM 744 C CA . GLU A 1 94 ? -25.627 -0.471 25.029 1.00 97.56 94 GLU A CA 1
ATOM 745 C C . GLU A 1 94 ? -24.743 0.562 24.307 1.00 97.56 94 GLU A C 1
ATOM 747 O O . GLU A 1 94 ? -24.487 0.450 23.108 1.00 97.56 94 GLU A O 1
ATOM 752 N N . LYS A 1 95 ? -24.179 1.534 25.039 1.00 97.44 95 LYS A N 1
ATOM 753 C CA . LYS A 1 95 ? -23.239 2.521 24.471 1.00 97.44 95 LYS A CA 1
ATOM 754 C C . LYS A 1 95 ? -21.971 1.867 23.927 1.00 97.44 95 LYS A C 1
ATOM 756 O O . LYS A 1 95 ? -21.466 2.272 22.878 1.00 97.44 95 LYS A O 1
ATOM 761 N N . LEU A 1 96 ? -21.439 0.869 24.633 1.00 98.06 96 LEU A N 1
ATOM 762 C CA . LEU A 1 96 ? -20.259 0.132 24.187 1.00 98.06 96 LEU A CA 1
ATOM 763 C C . LEU A 1 96 ? -20.559 -0.693 22.928 1.00 98.06 96 LEU A C 1
ATOM 765 O O . LEU A 1 96 ? -19.751 -0.684 21.999 1.00 98.06 96 LEU A O 1
ATOM 769 N N . LEU A 1 97 ? -21.733 -1.327 22.869 1.00 98.12 97 LEU A N 1
ATOM 770 C CA . LEU A 1 97 ? -22.212 -2.066 21.705 1.00 98.12 97 LEU A CA 1
ATOM 771 C C . LEU A 1 97 ? -22.333 -1.143 20.486 1.00 98.12 97 LEU A C 1
ATOM 773 O O . LEU A 1 97 ? -21.718 -1.405 19.457 1.00 98.12 97 LEU A O 1
ATOM 777 N N . GLN A 1 98 ? -23.024 -0.008 20.622 1.00 98.19 98 GLN A N 1
ATOM 778 C CA . GLN A 1 98 ? -23.171 0.978 19.544 1.00 98.19 98 GLN A CA 1
ATOM 779 C C . GLN A 1 98 ? -21.817 1.503 19.051 1.00 98.19 98 GLN A C 1
ATOM 781 O O . GLN A 1 98 ? -21.602 1.668 17.845 1.00 98.19 98 GLN A O 1
ATOM 786 N N . LYS A 1 99 ? -20.866 1.732 19.968 1.00 98.44 99 LYS A N 1
ATOM 787 C CA . LYS A 1 99 ? -19.500 2.122 19.607 1.00 98.44 99 LYS A CA 1
ATOM 788 C C . LYS A 1 99 ? -18.817 1.031 18.779 1.00 98.44 99 LYS A C 1
ATOM 790 O O . LYS A 1 99 ? -18.300 1.341 17.706 1.00 98.44 99 LYS A O 1
ATOM 795 N N . GLN A 1 100 ? -18.854 -0.223 19.226 1.00 98.38 100 GLN A N 1
ATOM 796 C CA . GLN A 1 100 ? -18.264 -1.352 18.498 1.00 98.38 100 GLN A CA 1
ATOM 797 C C . GLN A 1 100 ? -18.910 -1.547 17.121 1.00 98.38 100 GLN A C 1
ATOM 799 O O . GLN A 1 100 ? -18.206 -1.720 16.129 1.00 98.38 100 GLN A O 1
ATOM 804 N N . GLU A 1 101 ? -20.235 -1.438 17.019 1.00 98.38 101 GLU A N 1
ATOM 805 C CA . GLU A 1 101 ? -20.937 -1.498 15.735 1.00 98.38 101 GLU A CA 1
ATOM 806 C C . GLU A 1 101 ? -20.494 -0.379 14.783 1.00 98.38 101 GLU A C 1
ATOM 808 O O . GLU A 1 101 ? -20.302 -0.610 13.585 1.00 98.38 101 GLU A O 1
ATOM 813 N N . SER A 1 102 ? -20.298 0.837 15.302 1.00 98.19 102 SER A N 1
ATOM 814 C CA . SER A 1 102 ? -19.809 1.968 14.508 1.00 98.19 102 SER A CA 1
ATOM 815 C C . SER A 1 102 ? 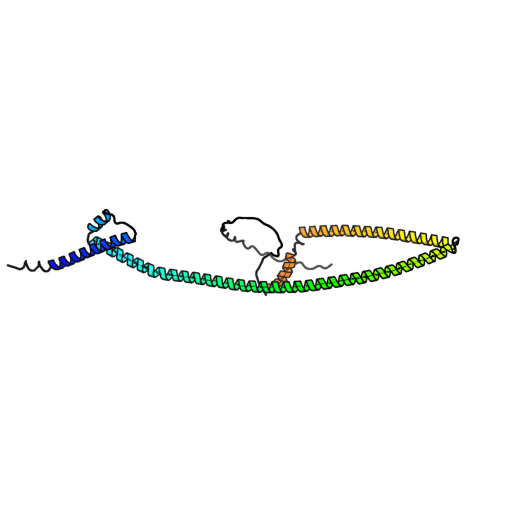-18.377 1.748 14.003 1.00 98.19 102 SER A C 1
ATOM 817 O O . SER A 1 102 ? -18.084 2.051 12.841 1.00 98.19 102 SER A O 1
ATOM 819 N N . GLU A 1 103 ? -17.510 1.157 14.832 1.00 98.44 103 GLU A N 1
ATOM 820 C CA . GLU A 1 103 ? -16.134 0.802 14.476 1.00 98.44 103 GLU A CA 1
ATOM 821 C C . GLU A 1 103 ? -16.113 -0.287 13.398 1.00 98.44 103 GLU A C 1
ATOM 823 O O . GLU A 1 103 ? -15.442 -0.119 12.380 1.00 98.44 103 GLU A O 1
ATOM 828 N N . VAL A 1 104 ? -16.921 -1.345 13.536 1.00 98.75 104 VAL A N 1
ATOM 829 C CA . VAL A 1 104 ? -17.056 -2.408 12.521 1.00 98.75 104 VAL A CA 1
ATOM 830 C C . VAL A 1 104 ? -17.522 -1.837 11.180 1.00 98.75 104 VAL A C 1
ATOM 832 O O . VAL A 1 104 ? -16.925 -2.125 10.141 1.00 98.75 104 VAL A O 1
ATOM 835 N N . ARG A 1 105 ? -18.530 -0.953 11.173 1.00 98.56 105 ARG A N 1
ATOM 836 C CA . ARG A 1 105 ? -18.962 -0.250 9.948 1.00 98.56 105 ARG A CA 1
ATOM 837 C C . ARG A 1 105 ? -17.855 0.638 9.366 1.00 98.56 105 ARG A C 1
ATOM 839 O O . ARG A 1 105 ? -17.781 0.817 8.150 1.00 98.56 105 ARG A O 1
ATOM 846 N N . GLY A 1 106 ? -17.005 1.221 10.211 1.00 98.62 106 GLY A N 1
ATOM 847 C CA . GLY A 1 106 ? -15.796 1.935 9.798 1.00 98.62 106 GLY A CA 1
ATOM 848 C C . GLY A 1 106 ? -14.793 1.015 9.102 1.00 98.62 106 GLY A C 1
ATOM 849 O O . GLY A 1 106 ? -14.368 1.307 7.985 1.00 98.62 106 GLY A O 1
ATOM 850 N N . HIS A 1 107 ? -14.477 -0.126 9.716 1.00 98.69 107 HIS A N 1
ATOM 851 C CA . HIS A 1 107 ? -13.557 -1.117 9.162 1.00 98.69 107 HIS A CA 1
ATOM 852 C C . HIS A 1 107 ? -14.027 -1.667 7.812 1.00 98.69 107 HIS A C 1
ATOM 854 O O . HIS A 1 107 ? -13.229 -1.687 6.880 1.00 98.69 107 HIS A O 1
ATOM 860 N N . ILE A 1 108 ? -15.314 -1.999 7.664 1.00 98.19 108 ILE A N 1
ATOM 861 C CA . ILE A 1 108 ? -15.887 -2.474 6.391 1.00 98.19 108 ILE A CA 1
ATOM 862 C C . ILE A 1 108 ? -15.701 -1.436 5.271 1.00 98.19 108 ILE A C 1
ATOM 864 O O . ILE A 1 108 ? -15.328 -1.782 4.150 1.00 98.19 108 ILE A O 1
ATOM 868 N N . ARG A 1 109 ? -15.930 -0.146 5.560 1.00 98.50 109 ARG A N 1
ATOM 869 C CA . ARG A 1 109 ? -15.728 0.933 4.576 1.00 98.50 109 ARG A CA 1
ATOM 870 C C . ARG A 1 109 ? -14.263 1.062 4.167 1.00 98.50 109 ARG A C 1
ATOM 872 O O . ARG A 1 109 ? -13.973 1.141 2.975 1.00 98.50 109 ARG A O 1
ATOM 879 N N . ASN A 1 110 ? -13.356 1.042 5.142 1.00 98.38 110 ASN A N 1
ATOM 880 C CA . ASN A 1 110 ? -11.920 1.135 4.887 1.00 98.38 110 ASN A CA 1
ATOM 881 C C . ASN A 1 110 ? -11.414 -0.075 4.088 1.00 98.38 110 ASN A C 1
ATOM 883 O O . ASN A 1 110 ? -10.641 0.092 3.149 1.00 98.38 110 ASN A O 1
ATOM 887 N N . GLU A 1 111 ? -11.877 -1.283 4.416 1.00 98.38 111 GLU A N 1
ATOM 888 C CA . GLU A 1 111 ? -11.553 -2.508 3.680 1.00 98.38 111 GLU A CA 1
ATOM 889 C C . GLU A 1 111 ? -12.024 -2.426 2.224 1.00 98.38 111 GLU A C 1
ATOM 891 O O . GLU A 1 111 ? -11.252 -2.704 1.305 1.00 98.38 111 GLU A O 1
ATOM 896 N N . HIS A 1 112 ? -13.261 -1.977 1.994 1.00 98.62 112 HIS A N 1
ATOM 897 C CA . HIS A 1 112 ? -13.783 -1.790 0.644 1.00 98.62 112 HIS A CA 1
ATOM 898 C C . HIS A 1 112 ? -12.960 -0.771 -0.159 1.00 98.62 112 HIS A C 1
ATOM 900 O O . HIS A 1 112 ? -12.609 -1.028 -1.311 1.00 98.62 112 HIS A O 1
ATOM 906 N N . GLN A 1 113 ? -12.593 0.358 0.453 1.00 98.62 113 GLN A N 1
ATOM 907 C CA . GLN A 1 113 ? -11.751 1.368 -0.190 1.00 98.62 113 GLN A CA 1
ATOM 908 C C . GLN A 1 113 ? -10.359 0.817 -0.531 1.00 98.62 113 GLN A C 1
ATOM 910 O O . GLN A 1 113 ? -9.859 1.031 -1.637 1.00 98.62 113 GLN A O 1
ATOM 915 N N . LEU A 1 114 ? -9.739 0.075 0.390 1.00 98.50 114 LEU A N 1
ATOM 916 C CA . LEU A 1 114 ? -8.452 -0.576 0.151 1.00 98.50 114 LEU A CA 1
ATOM 917 C C . LEU A 1 114 ? -8.537 -1.584 -0.996 1.00 98.50 114 LEU A C 1
ATOM 919 O O . LEU A 1 114 ? -7.645 -1.606 -1.842 1.00 98.50 114 LEU A O 1
ATOM 923 N N . LYS A 1 115 ? -9.621 -2.361 -1.075 1.00 98.62 115 LYS A N 1
ATOM 924 C CA . LYS A 1 115 ? -9.856 -3.296 -2.180 1.00 98.62 115 LYS A CA 1
ATOM 925 C C . LYS A 1 115 ? -9.888 -2.580 -3.531 1.00 98.62 115 LYS A C 1
ATOM 927 O O . LYS A 1 115 ? -9.153 -2.969 -4.432 1.00 98.62 115 LYS A O 1
ATOM 932 N N . LEU A 1 116 ? -10.639 -1.482 -3.644 1.00 98.44 116 LEU A N 1
ATOM 933 C CA . LEU A 1 116 ? -10.680 -0.675 -4.872 1.00 98.44 116 LEU A CA 1
ATOM 934 C C . LEU A 1 116 ? -9.295 -0.136 -5.265 1.00 98.44 116 LEU A C 1
ATOM 936 O O . LEU A 1 116 ? -8.945 -0.123 -6.446 1.00 98.44 116 LEU A O 1
ATOM 940 N N . HIS A 1 117 ? -8.487 0.296 -4.292 1.00 98.62 117 HIS A N 1
ATOM 941 C CA . HIS A 1 117 ? -7.118 0.742 -4.559 1.00 98.62 117 HIS A CA 1
ATOM 942 C C . HIS A 1 117 ? -6.213 -0.392 -5.046 1.00 98.62 117 HIS A C 1
ATOM 944 O O . HIS A 1 117 ? -5.423 -0.177 -5.967 1.00 98.62 117 HIS A O 1
ATOM 950 N N . VAL A 1 118 ? -6.326 -1.583 -4.454 1.00 98.50 118 VAL A N 1
ATOM 951 C CA . VAL A 1 118 ? -5.582 -2.771 -4.890 1.00 98.50 118 VAL A CA 1
ATOM 952 C C . VAL A 1 118 ? -5.962 -3.141 -6.320 1.00 98.50 118 VAL A C 1
ATOM 954 O O . VAL A 1 118 ? -5.064 -3.273 -7.150 1.00 98.50 118 VAL A O 1
ATOM 957 N N . ASP A 1 119 ? -7.256 -3.212 -6.633 1.00 98.38 119 ASP A N 1
ATOM 958 C CA . ASP A 1 119 ? -7.749 -3.546 -7.975 1.00 98.38 119 ASP A CA 1
ATOM 959 C C . ASP A 1 119 ? -7.241 -2.527 -9.019 1.00 98.38 119 ASP A C 1
ATOM 961 O O . ASP A 1 119 ? -6.734 -2.892 -10.082 1.00 98.38 119 ASP A O 1
ATOM 965 N N . ALA A 1 120 ? -7.268 -1.229 -8.690 1.00 98.50 120 ALA A N 1
ATOM 966 C CA . ALA A 1 120 ? -6.754 -0.175 -9.566 1.00 98.50 120 ALA A CA 1
ATOM 967 C C . ALA A 1 120 ? -5.230 -0.253 -9.783 1.00 98.50 120 ALA A C 1
ATOM 969 O O . ALA A 1 120 ? -4.739 0.032 -10.879 1.00 98.50 120 ALA A O 1
ATOM 970 N N . LEU A 1 121 ? -4.461 -0.605 -8.747 1.00 98.50 121 LEU A N 1
ATOM 971 C CA . LEU A 1 121 ? -3.011 -0.782 -8.858 1.00 98.50 121 LEU A CA 1
ATOM 972 C C . LEU A 1 121 ? -2.652 -2.036 -9.658 1.00 98.50 121 LEU A C 1
ATOM 974 O O . LEU A 1 121 ? -1.719 -1.985 -10.457 1.00 98.50 121 LEU A O 1
ATOM 978 N N . GLN A 1 122 ? -3.404 -3.124 -9.489 1.00 98.69 122 GLN A N 1
ATOM 979 C CA . GLN A 1 122 ? -3.240 -4.344 -10.277 1.00 98.69 122 GLN A CA 1
ATOM 980 C C . GLN A 1 122 ? -3.477 -4.078 -11.764 1.00 98.69 122 GLN A C 1
ATOM 982 O O . GLN A 1 122 ? -2.649 -4.468 -12.584 1.00 98.69 122 GLN A O 1
ATOM 987 N N . GLN A 1 123 ? -4.529 -3.333 -12.117 1.00 98.50 123 GLN A N 1
ATOM 988 C CA . GLN A 1 123 ? -4.779 -2.973 -13.514 1.00 98.50 123 GLN A CA 1
ATOM 989 C C . GLN A 1 123 ? -3.634 -2.140 -14.110 1.00 98.50 123 GLN A C 1
ATOM 991 O O . GLN A 1 123 ? -3.149 -2.436 -15.197 1.00 98.50 123 GLN A O 1
ATOM 996 N N . LYS A 1 124 ? -3.136 -1.134 -13.377 1.00 98.62 124 LYS A N 1
ATOM 997 C CA . LYS A 1 124 ? -1.992 -0.321 -13.830 1.00 98.62 124 LYS A CA 1
ATOM 998 C C . LYS A 1 124 ? -0.720 -1.143 -14.020 1.00 98.62 124 LYS A C 1
ATOM 1000 O O . LYS A 1 124 ? 0.078 -0.827 -14.900 1.00 98.62 124 LYS A O 1
ATOM 1005 N N . LEU A 1 125 ? -0.507 -2.147 -13.174 1.00 98.50 125 LEU A N 1
ATOM 1006 C CA . LEU A 1 125 ? 0.633 -3.048 -13.281 1.00 98.50 125 LEU A CA 1
ATOM 1007 C C . LEU A 1 125 ? 0.535 -3.882 -14.563 1.00 98.50 125 LEU A C 1
ATOM 1009 O O . LEU A 1 125 ? 1.498 -3.896 -15.323 1.00 98.50 125 LEU A O 1
ATOM 1013 N N . LEU A 1 126 ? -0.635 -4.457 -14.854 1.00 98.56 126 LEU A N 1
ATOM 1014 C CA . LEU A 1 126 ? -0.880 -5.185 -16.104 1.00 98.56 126 LEU A CA 1
ATOM 1015 C C . LEU A 1 126 ? -0.660 -4.295 -17.340 1.00 98.56 126 LEU A C 1
ATOM 1017 O O . LEU A 1 126 ? -0.003 -4.708 -18.295 1.00 98.56 126 LEU A O 1
ATOM 1021 N N . ASP A 1 127 ? -1.135 -3.046 -17.309 1.00 98.50 127 ASP A N 1
ATOM 1022 C CA . ASP A 1 127 ? -0.933 -2.093 -18.408 1.00 98.50 127 ASP A CA 1
ATOM 1023 C C . ASP A 1 127 ? 0.557 -1.759 -18.622 1.00 98.50 127 ASP A C 1
ATOM 1025 O O . ASP A 1 127 ? 1.014 -1.577 -19.754 1.00 98.50 127 ASP A O 1
ATOM 1029 N N . LEU A 1 128 ? 1.332 -1.646 -17.536 1.00 98.38 128 LEU A N 1
ATOM 1030 C CA . LEU A 1 128 ? 2.775 -1.399 -17.598 1.00 98.38 128 LEU A CA 1
ATOM 1031 C C . LEU A 1 128 ? 3.548 -2.620 -18.098 1.00 98.38 128 LEU A C 1
ATOM 1033 O O . LEU A 1 128 ? 4.479 -2.454 -18.884 1.00 98.38 128 LEU A O 1
ATOM 1037 N N . GLU A 1 129 ? 3.162 -3.826 -17.686 1.00 98.62 129 GLU A N 1
ATOM 1038 C CA . GLU A 1 129 ? 3.744 -5.076 -18.183 1.00 98.62 129 GLU A CA 1
ATOM 1039 C C . GLU A 1 129 ? 3.504 -5.239 -19.688 1.00 98.62 129 GLU A C 1
ATOM 1041 O O . GLU A 1 129 ? 4.439 -5.543 -20.432 1.00 98.62 129 GLU A O 1
ATOM 1046 N N . ALA A 1 130 ? 2.292 -4.938 -20.165 1.00 98.56 130 ALA A N 1
ATOM 1047 C CA . ALA A 1 130 ? 1.979 -4.945 -21.591 1.00 98.56 130 ALA A CA 1
ATOM 1048 C C . ALA A 1 130 ? 2.866 -3.962 -22.377 1.00 98.56 130 ALA A C 1
ATOM 1050 O O . ALA A 1 130 ? 3.499 -4.344 -23.363 1.00 98.56 130 ALA A O 1
ATOM 1051 N N . LYS A 1 131 ? 2.994 -2.716 -21.895 1.00 98.50 131 LYS A N 1
ATOM 1052 C CA . LYS A 1 131 ? 3.870 -1.697 -22.504 1.00 98.50 131 LYS A CA 1
ATOM 1053 C C . LYS A 1 131 ? 5.342 -2.093 -22.482 1.00 98.50 131 LYS A C 1
ATOM 1055 O O . LYS A 1 131 ? 6.071 -1.809 -23.430 1.00 98.50 131 LYS A O 1
ATOM 1060 N N . TYR A 1 132 ? 5.796 -2.732 -21.407 1.00 98.19 132 TYR A N 1
ATOM 1061 C CA . TYR A 1 132 ? 7.162 -3.234 -21.305 1.00 98.19 132 TYR A CA 1
ATOM 1062 C C . TYR A 1 132 ? 7.438 -4.298 -22.370 1.00 98.19 132 TYR A C 1
ATOM 1064 O O . TYR A 1 132 ? 8.451 -4.219 -23.065 1.00 98.19 132 TYR A O 1
ATOM 1072 N N . HIS A 1 133 ? 6.527 -5.258 -22.541 1.00 98.25 133 HIS A N 1
ATOM 1073 C CA . HIS A 1 133 ? 6.663 -6.293 -23.562 1.00 98.25 133 HIS A CA 1
ATOM 1074 C C . HIS A 1 133 ? 6.622 -5.725 -24.984 1.00 98.25 133 HIS A C 1
ATOM 1076 O O . HIS A 1 133 ? 7.427 -6.137 -25.818 1.00 98.25 133 HIS A O 1
ATOM 1082 N N . GLU A 1 134 ? 5.758 -4.744 -25.247 1.00 98.50 134 GLU A N 1
ATOM 1083 C CA . GLU A 1 134 ? 5.717 -4.029 -26.526 1.00 98.50 134 GLU A CA 1
ATOM 1084 C C . GLU A 1 134 ? 7.044 -3.307 -26.809 1.00 98.50 134 GLU A C 1
ATOM 1086 O O . GLU A 1 134 ? 7.655 -3.497 -27.862 1.00 98.50 134 GLU A O 1
ATOM 1091 N N . ALA A 1 135 ? 7.554 -2.537 -25.843 1.00 97.88 135 ALA A N 1
ATOM 1092 C CA . ALA A 1 135 ? 8.836 -1.851 -25.976 1.00 97.88 135 ALA A CA 1
ATOM 1093 C C . ALA A 1 135 ? 9.996 -2.839 -26.187 1.00 97.88 135 ALA A C 1
ATOM 1095 O O . ALA A 1 135 ? 10.872 -2.600 -27.017 1.00 97.88 135 ALA A O 1
ATOM 1096 N N . GLN A 1 136 ? 9.991 -3.969 -25.478 1.00 98.44 136 GLN A N 1
ATOM 1097 C CA . GLN A 1 136 ? 10.997 -5.015 -25.631 1.00 98.44 136 GLN A CA 1
ATOM 1098 C C . GLN A 1 136 ? 10.946 -5.666 -27.021 1.00 98.44 136 GLN A C 1
ATOM 1100 O O . GLN A 1 136 ? 11.998 -5.941 -27.602 1.00 98.44 136 GLN A O 1
ATOM 1105 N N . ALA A 1 137 ? 9.750 -5.907 -27.562 1.00 98.06 137 ALA A N 1
ATOM 1106 C CA . ALA A 1 137 ? 9.579 -6.417 -28.919 1.00 98.06 137 ALA A CA 1
ATOM 1107 C C . ALA A 1 137 ? 10.107 -5.415 -29.959 1.00 98.06 137 ALA A C 1
ATOM 1109 O O . ALA A 1 137 ? 10.896 -5.798 -30.823 1.00 98.06 137 ALA A O 1
ATOM 1110 N N . ASN A 1 138 ? 9.774 -4.131 -29.805 1.00 98.00 138 ASN A N 1
ATOM 1111 C CA . ASN A 1 138 ? 10.247 -3.059 -30.684 1.00 98.00 138 ASN A CA 1
ATOM 1112 C C . ASN A 1 138 ? 11.776 -2.912 -30.654 1.00 98.00 138 ASN A C 1
ATOM 1114 O O . ASN A 1 138 ? 12.398 -2.721 -31.698 1.00 98.00 138 ASN A O 1
ATOM 1118 N N . ILE A 1 139 ? 12.405 -3.031 -29.477 1.00 97.00 139 ILE A N 1
ATOM 1119 C CA . ILE A 1 139 ? 13.871 -3.013 -29.352 1.00 97.00 139 ILE A CA 1
ATOM 1120 C C . ILE A 1 139 ? 14.483 -4.174 -30.136 1.00 97.00 139 ILE A C 1
ATOM 1122 O O . ILE A 1 139 ? 15.354 -3.940 -30.969 1.00 97.00 139 ILE A O 1
ATOM 1126 N N . LYS A 1 140 ? 13.991 -5.403 -29.936 1.00 97.31 140 LYS A N 1
ATOM 1127 C CA . LYS A 1 140 ? 14.490 -6.585 -30.659 1.00 97.31 140 LYS A CA 1
ATOM 1128 C C . LYS A 1 140 ? 14.326 -6.444 -32.172 1.00 97.31 140 LYS A C 1
ATOM 1130 O O . LYS A 1 140 ? 15.223 -6.801 -32.933 1.00 97.31 140 LYS A O 1
ATOM 1135 N N . GLU A 1 141 ? 13.193 -5.908 -32.618 1.00 96.69 141 GLU A N 1
ATOM 1136 C CA . GLU A 1 141 ? 12.953 -5.642 -34.034 1.00 96.69 141 GLU A CA 1
ATOM 1137 C C . GLU A 1 141 ? 13.955 -4.617 -34.586 1.00 96.69 141 GLU A C 1
ATOM 1139 O O . GLU A 1 141 ? 14.584 -4.857 -35.619 1.00 96.69 141 GLU A O 1
ATOM 1144 N N . MET A 1 142 ? 14.166 -3.504 -33.883 1.00 94.44 142 MET A N 1
ATOM 1145 C CA . MET A 1 142 ? 15.126 -2.475 -34.283 1.00 94.44 142 MET A CA 1
ATOM 1146 C C . MET A 1 142 ? 16.570 -2.988 -34.294 1.00 94.44 142 MET A C 1
ATOM 1148 O O . MET A 1 142 ? 17.320 -2.665 -35.217 1.00 94.44 142 MET A O 1
ATOM 1152 N N . GLU A 1 143 ? 16.953 -3.815 -33.321 1.00 94.50 143 GLU A N 1
ATOM 1153 C CA . GLU A 1 143 ? 18.259 -4.477 -33.273 1.00 94.50 143 GLU A CA 1
ATOM 1154 C C . GLU A 1 143 ? 18.453 -5.406 -34.474 1.00 94.50 143 GLU A C 1
ATOM 1156 O O . GLU A 1 143 ? 19.462 -5.294 -35.170 1.00 94.50 143 GLU A O 1
ATOM 1161 N N . SER A 1 144 ? 17.466 -6.257 -34.782 1.00 94.25 144 SER A N 1
ATOM 1162 C CA . SER A 1 144 ? 17.536 -7.169 -35.933 1.00 94.25 144 SER A CA 1
ATOM 1163 C C . SER A 1 144 ? 17.678 -6.411 -37.259 1.00 94.25 144 SER A C 1
ATOM 1165 O O . SER A 1 144 ? 18.645 -6.619 -37.994 1.00 94.25 144 SER A O 1
ATOM 1167 N N . ARG A 1 145 ? 16.803 -5.428 -37.517 1.00 92.88 145 ARG A N 1
ATOM 1168 C CA . ARG A 1 145 ? 16.837 -4.599 -38.732 1.00 92.88 145 ARG A CA 1
ATOM 1169 C C . ARG A 1 145 ? 18.125 -3.781 -38.833 1.00 92.88 145 ARG A C 1
ATOM 1171 O O . ARG A 1 145 ? 18.687 -3.630 -39.920 1.00 92.88 145 ARG A O 1
ATOM 1178 N N . GLY A 1 146 ? 18.595 -3.235 -37.712 1.00 88.31 146 GLY A N 1
ATOM 1179 C CA . GLY A 1 146 ? 19.824 -2.451 -37.632 1.00 88.31 146 GLY A CA 1
ATOM 1180 C C . GLY A 1 146 ? 21.060 -3.289 -37.951 1.00 88.31 146 GLY A C 1
ATOM 1181 O O . GLY A 1 146 ? 21.852 -2.905 -38.815 1.00 88.31 146 GLY A O 1
ATOM 1182 N N . CYS A 1 147 ? 21.198 -4.449 -37.306 1.00 87.38 147 CYS A N 1
ATOM 1183 C CA . CYS A 1 147 ? 22.294 -5.386 -37.541 1.00 87.38 147 CYS A CA 1
ATOM 1184 C C . CYS A 1 147 ? 22.306 -5.897 -38.984 1.00 87.38 147 CYS A C 1
ATOM 1186 O O . CYS A 1 147 ? 23.338 -5.795 -39.645 1.00 87.38 147 CYS A O 1
ATOM 1188 N N . GLU A 1 148 ? 21.170 -6.355 -39.513 1.00 87.81 148 GLU A N 1
ATOM 1189 C CA . GLU A 1 148 ? 21.074 -6.851 -40.892 1.00 87.81 148 GLU A CA 1
ATOM 1190 C C . GLU A 1 148 ? 21.428 -5.768 -41.922 1.00 87.81 148 GLU A C 1
ATOM 1192 O O . GLU A 1 148 ? 22.203 -6.001 -42.860 1.00 87.81 148 GLU A O 1
ATOM 1197 N N . SER A 1 149 ? 20.911 -4.550 -41.729 1.00 91.56 149 SER A N 1
ATOM 1198 C CA . SER A 1 149 ? 21.185 -3.405 -42.602 1.00 91.56 149 SER A CA 1
ATOM 1199 C C . SER A 1 149 ? 22.661 -3.007 -42.572 1.00 91.56 149 SER A C 1
ATOM 1201 O O . SER A 1 149 ? 23.277 -2.824 -43.627 1.00 91.56 149 SER A O 1
ATOM 1203 N N . MET A 1 150 ? 23.260 -2.908 -41.381 1.00 90.31 150 MET A N 1
ATOM 1204 C CA . MET A 1 150 ? 24.678 -2.570 -41.229 1.00 90.31 150 MET A CA 1
ATOM 1205 C C . MET A 1 150 ? 25.584 -3.659 -41.793 1.00 90.31 150 MET A C 1
ATOM 1207 O O . MET A 1 150 ? 26.499 -3.346 -42.552 1.00 90.31 150 MET A O 1
ATOM 1211 N N . GLN A 1 151 ? 25.308 -4.928 -41.500 1.00 92.50 151 GLN A N 1
ATOM 1212 C CA . GLN A 1 151 ? 26.110 -6.048 -41.980 1.00 92.50 151 GLN A CA 1
ATOM 1213 C C . GLN A 1 151 ? 26.064 -6.159 -43.508 1.00 92.50 151 GLN A C 1
ATOM 1215 O O . GLN A 1 151 ? 27.097 -6.342 -44.152 1.00 92.50 151 GLN A O 1
ATOM 1220 N N . THR A 1 152 ? 24.895 -5.930 -44.113 1.00 92.25 152 THR A N 1
ATOM 1221 C CA . THR A 1 152 ? 24.754 -5.872 -45.575 1.00 92.25 152 THR A CA 1
ATOM 1222 C C . THR A 1 152 ? 25.538 -4.704 -46.177 1.00 92.25 152 THR A C 1
ATOM 1224 O O . THR A 1 152 ? 26.210 -4.868 -47.199 1.00 92.25 152 THR A O 1
ATOM 1227 N N . LYS A 1 153 ? 25.480 -3.515 -45.562 1.00 93.06 153 LYS A N 1
ATOM 1228 C CA . LYS A 1 153 ? 26.240 -2.337 -46.014 1.00 93.06 153 LYS A CA 1
ATOM 1229 C C . LYS A 1 153 ? 27.748 -2.553 -45.892 1.00 93.06 153 LYS A C 1
ATOM 1231 O O . LYS A 1 153 ? 28.466 -2.237 -46.837 1.00 93.06 153 LYS A O 1
ATOM 1236 N N . LEU A 1 154 ? 28.209 -3.128 -44.782 1.00 93.00 154 LEU A N 1
ATOM 1237 C CA . LEU A 1 154 ? 29.616 -3.455 -44.553 1.00 93.00 154 LEU A CA 1
ATOM 1238 C C . LEU A 1 154 ? 30.123 -4.467 -45.577 1.00 93.00 154 LEU A C 1
ATOM 1240 O O . LEU A 1 154 ? 31.126 -4.201 -46.226 1.00 93.00 154 LEU A O 1
ATOM 1244 N N . LYS A 1 155 ? 29.380 -5.551 -45.826 1.00 94.69 155 LYS A N 1
ATOM 1245 C CA . LYS A 1 155 ? 29.749 -6.552 -46.837 1.00 94.69 155 LYS A CA 1
ATOM 1246 C C . LYS A 1 155 ? 29.836 -5.954 -48.247 1.00 94.69 155 LYS A C 1
ATOM 1248 O O . LYS A 1 155 ? 30.751 -6.265 -49.008 1.00 94.69 155 LYS A O 1
ATOM 1253 N N . LYS A 1 156 ? 28.906 -5.058 -48.607 1.00 93.69 156 LYS A N 1
ATOM 1254 C CA . LYS A 1 156 ? 28.957 -4.320 -49.884 1.00 93.69 156 LYS A CA 1
ATOM 1255 C C . LYS A 1 156 ? 30.179 -3.404 -49.966 1.00 93.69 156 LYS A C 1
ATOM 1257 O O . LYS A 1 156 ? 30.794 -3.310 -51.026 1.00 93.69 156 LYS A O 1
ATOM 1262 N N . LEU A 1 157 ? 30.514 -2.719 -48.876 1.00 92.75 157 LEU A N 1
ATOM 1263 C CA . LEU A 1 157 ? 31.674 -1.835 -48.810 1.00 92.75 157 LEU A CA 1
ATOM 1264 C C . LEU A 1 157 ? 32.984 -2.628 -48.909 1.00 92.75 157 LEU A C 1
ATOM 1266 O O . LEU A 1 157 ? 33.854 -2.263 -49.693 1.00 92.75 157 LEU A O 1
ATOM 1270 N N . GLU A 1 158 ? 33.085 -3.741 -48.186 1.00 93.56 158 GLU A N 1
ATOM 1271 C CA . GLU A 1 158 ? 34.221 -4.662 -48.218 1.00 93.56 158 GLU A CA 1
ATOM 1272 C C . GLU A 1 158 ? 34.461 -5.208 -49.630 1.00 93.56 158 GLU A C 1
ATOM 1274 O O . GLU A 1 158 ? 35.574 -5.119 -50.144 1.00 93.56 158 GLU A O 1
ATOM 1279 N N . SER A 1 159 ? 33.405 -5.668 -50.311 1.00 93.94 159 SER A N 1
ATOM 1280 C CA . SER A 1 159 ? 33.494 -6.125 -51.703 1.00 93.94 159 SER A CA 1
ATOM 1281 C C . SER A 1 159 ? 34.012 -5.031 -52.647 1.00 93.94 159 SER A C 1
ATOM 1283 O O . SER A 1 159 ? 34.871 -5.298 -53.491 1.00 93.94 159 SER A O 1
ATOM 1285 N N . ARG A 1 160 ? 33.559 -3.779 -52.479 1.00 93.38 160 ARG A N 1
ATOM 1286 C CA . ARG A 1 160 ? 34.066 -2.639 -53.263 1.00 93.38 160 ARG A CA 1
ATOM 1287 C C . ARG A 1 160 ? 35.545 -2.380 -52.988 1.00 93.38 160 ARG A C 1
ATOM 1289 O O . ARG A 1 160 ? 36.308 -2.242 -53.942 1.00 93.38 160 ARG A O 1
ATOM 1296 N N . PHE A 1 161 ? 35.960 -2.369 -51.723 1.00 92.31 161 PHE A N 1
ATOM 1297 C CA . PHE A 1 161 ? 37.369 -2.203 -51.358 1.00 92.31 161 PHE A CA 1
ATOM 1298 C C . PHE A 1 161 ? 38.250 -3.304 -51.948 1.00 92.31 161 PHE A C 1
ATOM 1300 O O . PHE A 1 161 ? 39.267 -2.997 -52.564 1.00 92.31 161 PHE A O 1
ATOM 1307 N N . GLN A 1 162 ? 37.842 -4.569 -51.836 1.00 93.19 162 GLN A N 1
ATOM 1308 C CA . GLN A 1 162 ? 38.581 -5.694 -52.414 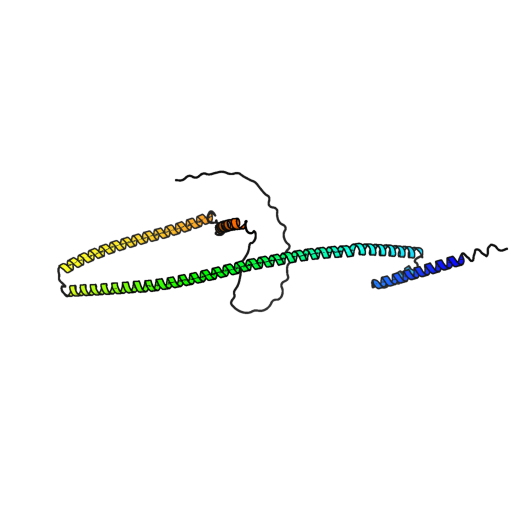1.00 93.19 162 GLN A CA 1
ATOM 1309 C C . GLN A 1 162 ? 38.693 -5.587 -53.942 1.00 93.19 162 GLN A C 1
ATOM 1311 O O . GLN A 1 162 ? 39.762 -5.841 -54.506 1.00 93.19 162 GLN A O 1
ATOM 1316 N N . SER A 1 163 ? 37.621 -5.161 -54.620 1.00 91.62 163 SER A N 1
ATOM 1317 C CA . SER A 1 163 ? 37.640 -4.949 -56.072 1.00 91.62 163 SER A CA 1
ATOM 1318 C C . SER A 1 163 ? 38.595 -3.822 -56.489 1.00 91.62 163 SER A C 1
ATOM 1320 O O . SER A 1 163 ? 39.341 -3.972 -57.457 1.00 91.62 163 SER A O 1
ATOM 1322 N N . GLU A 1 164 ? 38.646 -2.725 -55.727 1.00 90.56 164 GLU A N 1
ATOM 1323 C CA . GLU A 1 164 ? 39.562 -1.612 -55.986 1.00 90.56 164 GLU A CA 1
ATOM 1324 C C . GLU A 1 164 ? 41.015 -1.977 -55.700 1.00 90.56 164 GLU A C 1
ATOM 1326 O O . GLU A 1 164 ? 41.884 -1.688 -56.520 1.00 90.56 164 GLU A O 1
ATOM 1331 N N . LEU A 1 165 ? 41.286 -2.684 -54.600 1.00 90.31 165 LEU A N 1
ATOM 1332 C CA . LEU A 1 165 ? 42.621 -3.208 -54.306 1.00 90.31 165 LEU A CA 1
ATOM 1333 C C . LEU A 1 165 ? 43.112 -4.126 -55.427 1.00 90.31 165 LEU A C 1
ATOM 1335 O O . LEU A 1 165 ? 44.239 -3.976 -55.893 1.00 90.31 165 LEU A O 1
ATOM 1339 N N . SER A 1 166 ? 42.248 -5.017 -55.918 1.00 90.69 166 SER A N 1
ATOM 1340 C CA . SER A 1 166 ? 42.568 -5.901 -57.045 1.00 90.69 166 SER A CA 1
ATOM 1341 C C . SER A 1 166 ? 42.859 -5.107 -58.322 1.00 90.69 166 SER A C 1
ATOM 1343 O O . SER A 1 166 ? 43.822 -5.399 -59.032 1.00 90.69 166 SER A O 1
ATOM 1345 N N . ARG A 1 167 ? 42.076 -4.054 -58.597 1.00 91.06 167 ARG A N 1
ATOM 1346 C CA . ARG A 1 167 ? 42.274 -3.161 -59.748 1.00 91.06 167 ARG A CA 1
ATOM 1347 C C . ARG A 1 167 ? 43.589 -2.384 -59.659 1.00 91.06 167 ARG A C 1
ATOM 1349 O O . ARG A 1 167 ? 44.296 -2.271 -60.659 1.00 91.06 167 ARG A O 1
ATOM 1356 N N . ILE A 1 168 ? 43.919 -1.850 -58.485 1.00 84.88 168 ILE A N 1
ATOM 1357 C CA . ILE A 1 168 ? 45.173 -1.129 -58.233 1.00 84.88 168 ILE A CA 1
ATOM 1358 C C . ILE A 1 168 ? 46.361 -2.086 -58.363 1.00 84.88 168 ILE A C 1
ATOM 1360 O O . ILE A 1 168 ? 47.303 -1.777 -59.089 1.00 84.88 168 ILE A O 1
ATOM 1364 N N . ALA A 1 169 ? 46.290 -3.268 -57.747 1.00 84.56 169 ALA A N 1
ATOM 1365 C CA . ALA A 1 169 ? 47.335 -4.284 -57.836 1.00 84.56 169 ALA A CA 1
ATOM 1366 C C . ALA A 1 169 ? 47.585 -4.728 -59.287 1.00 84.56 169 ALA A C 1
ATOM 1368 O O . ALA A 1 169 ? 48.736 -4.849 -59.702 1.00 84.56 169 ALA A O 1
ATOM 1369 N N . ALA A 1 170 ? 46.526 -4.917 -60.082 1.00 85.88 170 ALA A N 1
ATOM 1370 C CA . ALA A 1 170 ? 46.646 -5.243 -61.502 1.00 85.88 170 ALA A CA 1
ATOM 1371 C C . ALA A 1 170 ? 47.321 -4.117 -62.305 1.00 85.88 170 ALA A C 1
ATOM 1373 O O . ALA A 1 170 ? 48.201 -4.390 -63.118 1.00 85.88 170 ALA A O 1
ATOM 1374 N N . ARG A 1 171 ? 46.958 -2.850 -62.051 1.00 81.62 171 ARG A N 1
ATOM 1375 C CA . ARG A 1 171 ? 47.598 -1.687 -62.694 1.00 81.62 171 ARG A CA 1
ATOM 1376 C C . ARG A 1 171 ? 49.077 -1.571 -62.340 1.00 81.62 171 ARG A C 1
ATOM 1378 O O . ARG A 1 171 ? 49.876 -1.315 -63.231 1.00 81.62 171 ARG A O 1
ATOM 1385 N N . TYR A 1 172 ? 49.426 -1.783 -61.072 1.00 76.88 172 TYR A N 1
ATOM 1386 C CA . TYR A 1 172 ? 50.813 -1.745 -60.613 1.00 76.88 172 TYR A CA 1
ATOM 1387 C C . TYR A 1 172 ? 51.654 -2.843 -61.278 1.00 76.88 172 TYR A C 1
ATOM 1389 O O . TYR A 1 172 ? 52.719 -2.560 -61.813 1.00 76.88 172 TYR A O 1
ATOM 1397 N N . ARG A 1 173 ? 51.140 -4.082 -61.350 1.00 81.75 173 ARG A N 1
ATOM 1398 C CA . ARG A 1 173 ? 51.812 -5.180 -62.072 1.00 81.75 173 ARG A CA 1
ATOM 1399 C C . ARG A 1 173 ? 52.008 -4.888 -63.563 1.00 81.75 173 ARG A C 1
ATOM 1401 O O . ARG A 1 173 ? 52.985 -5.351 -64.135 1.00 81.75 173 ARG A O 1
ATOM 1408 N N . ALA A 1 174 ? 51.081 -4.163 -64.188 1.00 80.31 174 ALA A N 1
ATOM 1409 C CA . ALA A 1 174 ? 51.137 -3.854 -65.615 1.00 80.31 174 ALA A CA 1
ATOM 1410 C C . ALA A 1 174 ? 52.121 -2.723 -65.972 1.00 80.31 174 ALA A C 1
ATOM 1412 O O . ALA A 1 174 ? 52.522 -2.632 -67.127 1.00 80.31 174 ALA A O 1
ATOM 1413 N N . ASN A 1 175 ? 52.483 -1.851 -65.026 1.00 70.12 175 ASN A N 1
ATOM 1414 C CA . ASN A 1 175 ? 53.402 -0.730 -65.252 1.00 70.12 175 ASN A CA 1
ATOM 1415 C C . ASN A 1 175 ? 54.115 -0.336 -63.940 1.00 70.12 175 ASN A C 1
ATOM 1417 O O . ASN A 1 175 ? 53.719 0.644 -63.305 1.00 70.12 175 ASN A O 1
ATOM 1421 N N . PRO A 1 176 ? 55.143 -1.094 -63.514 1.00 66.12 176 PRO A N 1
ATOM 1422 C CA . PRO A 1 176 ? 55.838 -0.850 -62.248 1.00 66.12 176 PRO A CA 1
ATOM 1423 C C . PRO A 1 176 ? 56.694 0.433 -62.247 1.00 66.12 176 PRO A C 1
ATOM 1425 O O . PRO A 1 176 ? 56.770 1.092 -61.215 1.00 66.12 176 PRO A O 1
ATOM 1428 N N . ASP A 1 177 ? 57.247 0.842 -63.397 1.00 62.44 177 ASP A N 1
ATOM 1429 C CA . ASP A 1 177 ? 58.217 1.953 -63.505 1.00 62.44 177 ASP A CA 1
ATOM 1430 C C . ASP A 1 177 ? 57.656 3.220 -64.180 1.00 62.44 177 ASP A C 1
ATOM 1432 O O . ASP A 1 177 ? 58.388 4.037 -64.741 1.00 62.44 177 ASP A O 1
ATOM 1436 N N . SER A 1 178 ? 56.334 3.414 -64.162 1.00 61.62 178 SER A N 1
ATOM 1437 C CA . SER A 1 178 ? 55.742 4.622 -64.745 1.00 61.62 178 SER A CA 1
ATOM 1438 C C . SER A 1 178 ? 56.056 5.865 -63.879 1.00 61.62 178 SER A C 1
ATOM 1440 O O . SER A 1 178 ? 55.756 5.880 -62.681 1.00 61.62 178 SER A O 1
ATOM 1442 N N . PRO A 1 179 ? 56.588 6.966 -64.446 1.00 60.06 179 PRO A N 1
ATOM 1443 C CA . PRO A 1 179 ? 56.797 8.209 -63.697 1.00 60.06 179 PRO A CA 1
ATOM 1444 C C . PRO A 1 179 ? 55.488 8.800 -63.133 1.00 60.06 179 PRO A C 1
ATOM 1446 O O . PRO A 1 179 ? 55.496 9.436 -62.082 1.00 60.06 179 PRO A O 1
ATOM 1449 N N . GLN A 1 180 ? 54.337 8.501 -63.754 1.00 61.53 180 GLN A N 1
ATOM 1450 C CA . GLN A 1 180 ? 53.011 8.881 -63.243 1.00 61.53 180 GLN A CA 1
ATOM 1451 C C . GLN A 1 180 ? 52.577 8.091 -62.000 1.00 61.53 180 GLN A C 1
ATOM 1453 O O . GLN A 1 180 ? 51.706 8.555 -61.261 1.00 61.53 180 GLN A O 1
ATOM 1458 N N . THR A 1 181 ? 53.109 6.886 -61.769 1.00 61.78 181 THR A N 1
ATOM 1459 C CA . THR A 1 181 ? 52.825 6.131 -60.537 1.00 61.78 181 THR A CA 1
ATOM 1460 C C . THR A 1 181 ? 53.482 6.803 -59.341 1.00 61.78 181 THR A C 1
ATOM 1462 O O . THR A 1 181 ? 52.819 6.970 -58.322 1.00 61.78 181 THR A O 1
ATOM 1465 N N . ASN A 1 182 ? 54.719 7.279 -59.487 1.00 65.62 182 ASN A N 1
ATOM 1466 C CA . ASN A 1 182 ? 55.466 7.918 -58.403 1.00 65.62 182 ASN A CA 1
ATOM 1467 C C . ASN A 1 182 ? 54.822 9.246 -57.956 1.00 65.62 182 ASN A C 1
ATOM 1469 O O . ASN A 1 182 ? 54.616 9.475 -56.769 1.00 65.62 182 ASN A O 1
ATOM 1473 N N . GLU A 1 183 ? 54.378 10.068 -58.911 1.00 71.19 183 GLU A N 1
ATOM 1474 C CA . GLU A 1 183 ? 53.669 11.329 -58.636 1.00 71.19 183 GLU A CA 1
ATOM 1475 C C . GLU A 1 183 ? 52.305 11.096 -57.948 1.00 71.19 183 GLU A C 1
ATOM 1477 O O . GLU A 1 183 ? 51.889 11.840 -57.058 1.00 71.19 183 GLU A O 1
ATOM 1482 N N . LYS A 1 184 ? 51.609 10.005 -58.302 1.00 76.19 184 LYS A N 1
ATOM 1483 C CA . LYS A 1 184 ? 50.372 9.589 -57.618 1.00 76.19 184 LYS A CA 1
ATOM 1484 C C . LYS A 1 184 ? 50.627 9.077 -56.202 1.00 76.19 184 LYS A C 1
ATOM 1486 O O . LYS A 1 184 ? 49.795 9.348 -55.341 1.00 76.19 184 LYS A O 1
ATOM 1491 N N . TYR A 1 185 ? 51.725 8.355 -55.963 1.00 74.56 185 TYR A N 1
ATOM 1492 C CA . TYR A 1 185 ? 52.121 7.925 -54.618 1.00 74.56 185 TYR A CA 1
ATOM 1493 C C . TYR A 1 185 ? 52.426 9.126 -53.729 1.00 74.56 185 TYR A C 1
ATOM 1495 O O . TYR A 1 185 ? 51.870 9.212 -52.640 1.00 74.56 185 TYR A O 1
ATOM 1503 N N . GLN A 1 186 ? 53.189 10.092 -54.239 1.00 76.88 186 GLN A N 1
ATOM 1504 C CA . GLN A 1 186 ? 53.511 11.319 -53.516 1.00 76.88 186 GLN A CA 1
ATOM 1505 C C . GLN A 1 186 ? 52.246 12.110 -53.144 1.00 76.88 186 GLN A C 1
ATOM 1507 O O . GLN A 1 186 ? 52.052 12.484 -51.991 1.00 76.88 186 GLN A O 1
ATOM 1512 N N . LYS A 1 187 ? 51.298 12.257 -54.079 1.00 84.06 187 LYS A N 1
ATOM 1513 C CA . LYS A 1 187 ? 50.004 12.902 -53.797 1.00 84.06 187 LYS A CA 1
ATOM 1514 C C . LYS A 1 187 ? 49.142 12.128 -52.789 1.00 84.06 187 LYS A C 1
ATOM 1516 O O . LYS A 1 187 ? 48.337 12.720 -52.068 1.00 84.06 187 LYS A O 1
ATOM 1521 N N . LEU A 1 188 ? 49.252 10.799 -52.761 1.00 78.25 188 LEU A N 1
ATOM 1522 C CA . LEU A 1 188 ? 48.537 9.956 -51.801 1.00 78.25 188 LEU A CA 1
ATOM 1523 C C . LEU A 1 188 ? 49.148 10.070 -50.399 1.00 78.25 188 LEU A C 1
ATOM 1525 O O . LEU A 1 188 ? 48.405 10.116 -49.422 1.00 78.25 188 LEU A O 1
ATOM 1529 N N . GLU A 1 189 ? 50.472 10.164 -50.318 1.00 82.19 189 GLU A N 1
ATOM 1530 C CA . GLU A 1 189 ? 51.230 10.397 -49.088 1.00 82.19 189 GLU A CA 1
ATOM 1531 C C . GLU A 1 189 ? 50.897 11.771 -48.490 1.00 82.19 189 GLU A C 1
ATOM 1533 O O . GLU A 1 189 ? 50.505 11.853 -47.327 1.00 82.19 189 GLU A O 1
ATOM 1538 N N . GLU A 1 190 ? 50.867 12.826 -49.311 1.00 86.69 190 GLU A N 1
ATOM 1539 C CA . GLU A 1 190 ? 50.405 14.161 -48.901 1.00 86.69 190 GLU A CA 1
ATOM 1540 C C . GLU A 1 190 ? 48.964 14.141 -48.362 1.00 86.69 190 GLU A C 1
ATOM 1542 O O . GLU A 1 190 ? 48.650 14.756 -47.337 1.00 86.69 190 GLU A O 1
ATOM 1547 N N . MET A 1 191 ? 48.064 13.410 -49.032 1.00 87.12 191 MET A N 1
ATOM 1548 C CA . MET A 1 191 ? 46.679 13.267 -48.580 1.00 87.12 191 MET A CA 1
ATOM 1549 C C . MET A 1 191 ? 46.598 12.510 -47.247 1.00 87.12 191 MET A C 1
ATOM 1551 O O . MET A 1 191 ? 45.792 12.874 -46.385 1.00 87.12 191 MET A O 1
ATOM 1555 N N . TYR A 1 192 ? 47.418 11.470 -47.074 1.00 86.31 192 TYR A N 1
ATOM 1556 C CA . TYR A 1 192 ? 47.487 10.692 -45.842 1.00 86.31 192 TYR A CA 1
ATOM 1557 C C . TYR A 1 192 ? 47.977 11.558 -44.680 1.00 86.31 192 TYR A C 1
ATOM 1559 O O . TYR A 1 192 ? 47.290 11.642 -43.662 1.00 86.31 192 TYR A O 1
ATOM 1567 N N . GLU A 1 193 ? 49.067 12.305 -44.864 1.00 89.38 193 GLU A N 1
ATOM 1568 C CA . GLU A 1 193 ? 49.559 13.251 -43.860 1.00 89.38 193 GLU A CA 1
ATOM 1569 C C . GLU A 1 193 ? 48.506 14.303 -43.488 1.00 89.38 193 GLU A C 1
ATOM 1571 O O . GLU A 1 193 ? 48.331 14.647 -42.316 1.00 89.38 193 GLU A O 1
ATOM 1576 N N . GLN A 1 194 ? 47.775 14.840 -44.471 1.00 91.75 194 GLN A N 1
ATOM 1577 C CA . GLN A 1 194 ? 46.727 15.826 -44.208 1.00 91.75 194 GLN A CA 1
ATOM 1578 C C . GLN A 1 194 ? 45.572 15.223 -43.392 1.00 91.75 194 GLN A C 1
ATOM 1580 O O . GLN A 1 194 ? 45.022 15.876 -42.492 1.00 91.75 194 GLN A O 1
ATOM 1585 N N . LYS A 1 195 ? 45.195 13.973 -43.684 1.00 90.25 195 LYS A N 1
ATOM 1586 C CA . LYS A 1 195 ? 44.177 13.237 -42.925 1.00 90.25 195 LYS A CA 1
ATOM 1587 C C . LYS A 1 195 ? 44.654 12.901 -41.518 1.00 90.25 195 LYS A C 1
ATOM 1589 O O . LYS A 1 195 ? 43.872 13.071 -40.586 1.00 90.25 195 LYS A O 1
ATOM 1594 N N . GLU A 1 196 ? 45.914 12.527 -41.347 1.00 91.62 196 GLU A N 1
ATOM 1595 C CA . GLU A 1 196 ? 46.519 12.269 -40.042 1.00 91.62 196 GLU A CA 1
ATOM 1596 C C . GLU A 1 196 ? 46.551 13.538 -39.180 1.00 91.62 196 GLU A C 1
ATOM 1598 O O . GLU A 1 196 ? 46.052 13.532 -38.055 1.00 91.62 196 GLU A O 1
ATOM 1603 N N . LYS A 1 197 ? 46.991 14.675 -39.738 1.00 93.44 197 LYS A N 1
ATOM 1604 C CA . LYS A 1 197 ? 46.932 15.987 -39.063 1.00 93.44 197 LYS A CA 1
ATOM 1605 C C . LYS A 1 197 ? 45.503 16.344 -38.639 1.00 93.44 197 LYS A C 1
ATOM 1607 O O . LYS A 1 197 ? 45.278 16.828 -37.528 1.00 93.44 197 LYS A O 1
ATOM 1612 N N . SER A 1 198 ? 44.521 16.072 -39.500 1.00 92.06 198 SER A N 1
ATOM 1613 C CA . SER A 1 198 ? 43.102 16.301 -39.197 1.00 92.06 198 SER A CA 1
ATOM 1614 C C . SER A 1 198 ? 42.589 15.380 -38.086 1.00 92.06 198 SER A C 1
ATOM 1616 O O . SER A 1 198 ? 41.847 15.829 -37.213 1.00 92.06 198 SER A O 1
ATOM 1618 N N . TYR A 1 199 ? 43.000 14.110 -38.090 1.00 91.75 199 TYR A N 1
ATOM 1619 C CA . TYR A 1 199 ? 42.649 13.132 -37.063 1.00 91.75 199 TYR A CA 1
ATOM 1620 C C . TYR A 1 199 ? 43.242 13.507 -35.701 1.00 91.75 199 TYR A C 1
ATOM 1622 O O . TYR A 1 199 ? 42.515 13.531 -34.711 1.00 91.75 199 TYR A O 1
ATOM 1630 N N . ILE A 1 200 ? 44.520 13.897 -35.657 1.00 93.31 200 ILE A N 1
ATOM 1631 C CA . ILE A 1 200 ? 45.180 14.385 -34.438 1.00 93.31 200 ILE A CA 1
ATOM 1632 C C . ILE A 1 200 ? 44.422 15.591 -33.872 1.00 93.31 200 ILE A C 1
ATOM 1634 O O . ILE A 1 200 ? 44.131 15.631 -32.676 1.00 93.31 200 ILE A O 1
ATOM 1638 N N . LYS A 1 201 ? 44.041 16.555 -34.722 1.00 94.50 201 LYS A N 1
ATOM 1639 C CA . LYS A 1 201 ? 43.251 17.720 -34.299 1.00 94.50 201 LYS A CA 1
ATOM 1640 C C . LYS A 1 201 ? 41.888 17.312 -33.732 1.00 94.50 201 LYS A C 1
ATOM 1642 O O . LYS A 1 201 ? 41.505 17.780 -32.664 1.00 94.50 201 LYS A O 1
ATOM 1647 N N . LEU A 1 202 ? 41.185 16.399 -34.402 1.00 93.25 202 LEU A N 1
ATOM 1648 C CA . LEU A 1 202 ? 39.897 15.891 -33.932 1.00 93.25 202 LEU A CA 1
ATOM 1649 C C . LEU A 1 202 ? 40.027 15.165 -32.585 1.00 93.25 202 LEU A C 1
ATOM 1651 O O . LEU A 1 202 ? 39.188 15.337 -31.705 1.00 93.25 202 LEU A O 1
ATOM 1655 N N . GLN A 1 203 ? 41.098 14.396 -32.395 1.00 93.00 203 GLN A N 1
ATOM 1656 C CA . GLN A 1 203 ? 41.387 13.706 -31.141 1.00 93.00 203 GLN A CA 1
ATOM 1657 C C . GLN A 1 203 ? 41.697 14.692 -30.005 1.00 93.00 203 GLN A C 1
ATOM 1659 O O . GLN A 1 203 ? 41.236 14.507 -28.877 1.00 93.00 203 GLN A O 1
ATOM 1664 N N . GLN A 1 204 ? 42.426 15.773 -30.296 1.00 94.69 204 GLN A N 1
ATOM 1665 C CA . GLN A 1 204 ? 42.643 16.865 -29.344 1.00 94.69 204 GLN A CA 1
ATOM 1666 C C . GLN A 1 204 ? 41.325 17.546 -28.960 1.00 94.69 204 GLN A C 1
ATOM 1668 O O . GLN A 1 204 ? 41.078 17.761 -27.774 1.00 94.69 204 GLN A O 1
ATOM 1673 N N . ASP A 1 205 ? 40.465 17.857 -29.930 1.00 92.56 205 ASP A N 1
ATOM 1674 C CA . ASP A 1 205 ? 39.171 18.493 -29.669 1.00 92.56 205 ASP A CA 1
ATOM 1675 C C . ASP A 1 205 ? 38.224 17.566 -28.889 1.00 92.56 205 ASP A C 1
ATOM 1677 O O . ASP A 1 205 ? 37.572 18.009 -27.944 1.00 92.56 205 ASP A O 1
ATOM 1681 N N . PHE A 1 206 ? 38.227 16.263 -29.181 1.00 94.75 206 PHE A N 1
ATOM 1682 C CA . PHE A 1 206 ? 37.509 15.262 -28.390 1.00 94.75 206 PHE A CA 1
ATOM 1683 C C . PHE A 1 206 ? 37.976 15.246 -26.929 1.00 94.75 206 PHE A C 1
ATOM 1685 O O . PHE A 1 206 ? 37.151 15.260 -26.015 1.00 94.75 206 PHE A O 1
ATOM 1692 N N . ASN A 1 207 ? 39.290 15.276 -26.690 1.00 93.94 207 ASN A N 1
ATOM 1693 C CA . ASN A 1 207 ? 39.837 15.329 -25.334 1.00 93.94 207 ASN A CA 1
ATOM 1694 C C . ASN A 1 207 ? 39.454 16.628 -24.606 1.00 93.94 207 ASN A C 1
ATOM 1696 O O . ASN A 1 207 ? 39.109 16.578 -23.427 1.00 93.94 207 ASN A O 1
ATOM 1700 N N . LYS A 1 208 ? 39.437 17.777 -25.298 1.00 95.38 208 LYS A N 1
ATOM 1701 C CA . LYS A 1 208 ? 38.948 19.043 -24.721 1.00 95.38 208 LYS A CA 1
ATOM 1702 C C . LYS A 1 208 ? 37.479 18.940 -24.311 1.00 95.38 208 LYS A C 1
ATOM 1704 O O . LYS A 1 208 ? 37.142 19.296 -23.188 1.00 95.38 208 LYS A O 1
ATOM 1709 N N . ILE A 1 209 ? 36.617 18.420 -25.188 1.00 93.44 209 ILE A N 1
ATOM 1710 C CA . ILE A 1 209 ? 35.185 18.246 -24.901 1.00 93.44 209 ILE A CA 1
ATOM 1711 C C . ILE A 1 209 ? 34.983 17.278 -23.732 1.00 93.44 209 ILE A C 1
ATOM 1713 O O . ILE A 1 209 ? 34.181 17.550 -22.843 1.00 93.44 209 ILE A O 1
ATOM 1717 N N . LYS A 1 210 ? 35.734 16.173 -23.694 1.00 94.19 210 LYS A N 1
ATOM 1718 C CA . LYS A 1 210 ? 35.692 15.206 -22.593 1.00 94.19 210 LYS A CA 1
ATOM 1719 C C . LYS A 1 210 ? 36.050 15.857 -21.253 1.00 94.19 210 LYS A C 1
ATOM 1721 O O . LYS A 1 210 ? 35.332 15.651 -20.278 1.00 94.19 210 LYS A O 1
ATOM 1726 N N . ASN A 1 211 ? 37.105 16.671 -21.219 1.00 93.69 211 ASN A N 1
ATOM 1727 C CA . ASN A 1 211 ? 37.511 17.394 -20.013 1.00 93.69 211 ASN A CA 1
ATOM 1728 C C . ASN A 1 211 ? 36.445 18.414 -19.58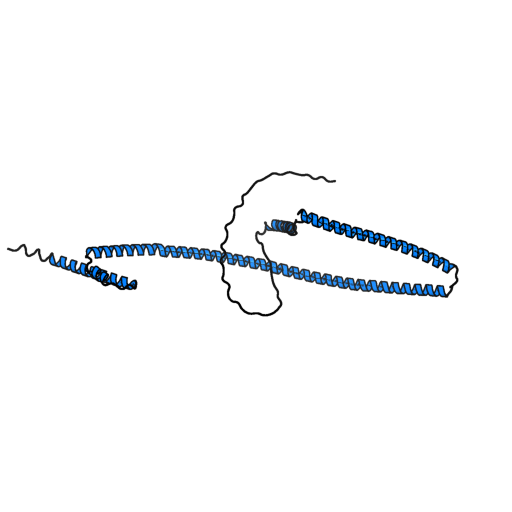1 1.00 93.69 211 ASN A C 1
ATOM 1730 O O . ASN A 1 211 ? 36.057 18.427 -18.415 1.00 93.69 211 ASN A O 1
ATOM 1734 N N . LEU A 1 212 ? 35.900 19.196 -20.523 1.00 93.69 212 LEU A N 1
ATOM 1735 C CA . LEU A 1 212 ? 34.807 20.141 -20.254 1.00 93.69 212 LEU A CA 1
ATOM 1736 C C . LEU A 1 212 ? 33.555 19.438 -19.711 1.00 93.69 212 LEU A C 1
ATOM 1738 O O . LEU A 1 212 ? 32.903 19.947 -18.798 1.00 93.69 212 LEU A O 1
ATOM 1742 N N . LEU A 1 213 ? 33.217 18.257 -20.237 1.00 90.31 213 LEU A N 1
ATOM 1743 C CA . LEU A 1 213 ? 32.096 17.450 -19.752 1.00 90.31 213 LEU A CA 1
ATOM 1744 C C . LEU A 1 213 ? 32.335 16.956 -18.319 1.00 90.31 213 LEU A C 1
ATOM 1746 O O . LEU A 1 213 ? 31.422 16.938 -17.492 1.00 90.31 213 LEU A O 1
ATOM 1750 N N . GLU A 1 214 ? 33.564 16.553 -18.003 1.00 93.69 214 GLU A N 1
ATOM 1751 C CA . GLU A 1 214 ? 33.920 16.110 -16.658 1.00 93.69 214 GLU A CA 1
ATOM 1752 C C . GLU A 1 214 ? 33.881 17.271 -15.650 1.00 93.69 214 GLU A C 1
ATOM 1754 O O . GLU A 1 214 ? 33.343 17.117 -14.551 1.00 93.69 214 GLU A O 1
ATOM 1759 N N . GLU A 1 215 ? 34.387 18.447 -16.031 1.00 94.31 215 GLU A N 1
ATOM 1760 C CA . GLU A 1 215 ? 34.316 19.676 -15.232 1.00 94.31 215 GLU A CA 1
ATOM 1761 C C . GLU A 1 215 ? 32.874 20.124 -14.995 1.00 94.31 215 GLU A C 1
ATOM 1763 O O . GLU A 1 215 ? 32.482 20.336 -13.847 1.00 94.31 215 GLU A O 1
ATOM 1768 N N . THR A 1 216 ? 32.050 20.190 -16.043 1.00 92.38 216 THR A N 1
ATOM 1769 C CA . THR A 1 216 ? 30.622 20.524 -15.907 1.00 92.38 216 THR A CA 1
ATOM 1770 C C . THR A 1 216 ? 29.885 19.494 -15.057 1.00 92.38 216 THR A C 1
ATOM 1772 O O . THR A 1 216 ? 29.103 19.866 -14.188 1.00 92.38 216 THR A O 1
ATOM 1775 N N . THR A 1 217 ? 30.194 18.201 -15.185 1.00 91.19 217 THR A N 1
ATOM 1776 C CA . THR A 1 217 ? 29.628 17.164 -14.306 1.00 91.19 217 THR A CA 1
ATOM 1777 C C . THR A 1 217 ? 30.027 17.378 -12.842 1.00 91.19 217 THR A C 1
ATOM 1779 O O . THR A 1 217 ? 29.200 17.205 -11.940 1.00 91.19 217 THR A O 1
ATOM 1782 N N . LYS A 1 218 ? 31.283 17.763 -12.573 1.00 93.75 218 LYS A N 1
ATOM 1783 C CA . LYS A 1 218 ? 31.753 18.111 -11.221 1.00 93.75 218 LYS A CA 1
ATOM 1784 C C . LYS A 1 218 ? 31.030 19.350 -10.689 1.00 93.75 218 LYS A C 1
ATOM 1786 O O . LYS A 1 218 ? 30.562 19.310 -9.553 1.00 93.75 218 LYS A O 1
ATOM 1791 N N . GLN A 1 219 ? 30.863 20.390 -11.506 1.00 92.31 219 GLN A N 1
ATOM 1792 C CA . GLN A 1 219 ? 30.109 21.598 -11.156 1.00 92.31 219 GLN A CA 1
ATOM 1793 C C . GLN A 1 219 ? 28.635 21.286 -10.869 1.00 92.31 219 GLN A C 1
ATOM 1795 O O . GLN A 1 219 ? 28.130 21.683 -9.825 1.00 92.31 219 GLN A O 1
ATOM 1800 N N . CYS A 1 220 ? 27.958 20.494 -11.707 1.00 88.25 220 CYS A N 1
ATOM 1801 C CA . CYS A 1 220 ? 26.580 20.062 -11.463 1.00 88.25 220 CYS A CA 1
ATOM 1802 C C . CYS A 1 220 ? 26.451 19.259 -10.163 1.00 88.25 220 CYS A C 1
ATOM 1804 O O . CYS A 1 220 ? 25.488 19.438 -9.422 1.00 88.25 220 CYS A O 1
ATOM 1806 N N . LYS A 1 221 ? 27.422 18.391 -9.844 1.00 91.06 221 LYS A N 1
ATOM 1807 C CA . LYS A 1 221 ? 27.450 17.666 -8.563 1.00 91.06 221 LYS A CA 1
ATOM 1808 C C . LYS A 1 221 ? 27.683 18.601 -7.374 1.00 91.06 221 LYS A C 1
ATOM 1810 O O . LYS A 1 221 ? 27.070 18.392 -6.331 1.00 91.06 221 LYS A O 1
ATOM 1815 N N . ALA A 1 222 ? 28.554 19.601 -7.511 1.00 89.69 222 ALA A N 1
ATOM 1816 C CA . ALA A 1 222 ? 28.808 20.598 -6.473 1.00 89.69 222 ALA A CA 1
ATOM 1817 C C . ALA A 1 222 ? 27.569 21.467 -6.222 1.00 89.69 222 ALA A C 1
ATOM 1819 O O . ALA A 1 222 ? 27.106 21.526 -5.087 1.00 89.69 222 ALA A O 1
ATOM 1820 N N . LEU A 1 223 ? 26.966 22.010 -7.283 1.00 86.62 223 LEU A N 1
ATOM 1821 C CA . LEU A 1 223 ? 25.709 22.756 -7.231 1.00 86.62 223 LEU A CA 1
ATOM 1822 C C . LEU A 1 223 ? 24.579 21.914 -6.644 1.00 86.62 223 LEU A C 1
ATOM 1824 O O . LEU A 1 223 ? 23.845 22.397 -5.795 1.00 86.62 223 LEU A O 1
ATOM 1828 N N . LYS A 1 224 ? 24.460 20.634 -7.021 1.00 85.25 224 LYS A N 1
ATOM 1829 C CA . LYS A 1 224 ? 23.472 19.728 -6.422 1.00 85.25 224 LYS A CA 1
ATOM 1830 C C . LYS A 1 224 ? 23.670 19.595 -4.908 1.00 85.25 224 LYS A C 1
ATOM 1832 O O . LYS A 1 224 ? 22.705 19.727 -4.164 1.00 85.25 224 LYS A O 1
ATOM 1837 N N . LYS A 1 225 ? 24.909 19.389 -4.448 1.00 87.12 225 LYS A N 1
ATOM 1838 C CA . LYS A 1 225 ? 25.235 19.335 -3.011 1.00 87.12 225 LYS A CA 1
ATOM 1839 C C . LYS A 1 225 ? 24.979 20.668 -2.306 1.00 87.12 225 LYS A C 1
ATOM 1841 O O . LYS A 1 225 ? 24.587 20.682 -1.147 1.00 87.12 225 LYS A O 1
ATOM 1846 N N . GLU A 1 226 ? 25.229 21.787 -2.971 1.00 85.38 226 GLU A N 1
ATOM 1847 C CA . GLU A 1 226 ? 25.007 23.128 -2.431 1.00 85.38 226 GLU A CA 1
ATOM 1848 C C . GLU A 1 226 ? 23.508 23.447 -2.316 1.00 85.38 226 GLU A C 1
ATOM 1850 O O . GLU A 1 226 ? 23.044 23.875 -1.264 1.00 85.38 226 GLU A O 1
ATOM 1855 N N . ILE A 1 227 ? 22.719 23.097 -3.333 1.00 79.56 227 ILE A N 1
ATOM 1856 C CA . ILE A 1 227 ? 21.251 23.147 -3.322 1.00 79.56 227 ILE A CA 1
ATOM 1857 C C . ILE A 1 227 ? 20.661 22.243 -2.220 1.00 79.56 227 ILE A C 1
ATOM 1859 O O . ILE A 1 227 ? 19.687 22.631 -1.570 1.00 79.56 227 ILE A O 1
ATOM 1863 N N . GLU A 1 228 ? 21.250 21.065 -1.979 1.00 77.81 228 GLU A N 1
ATOM 1864 C CA . GLU A 1 228 ? 20.904 20.191 -0.845 1.00 77.81 228 GLU A CA 1
ATOM 1865 C C . GLU A 1 228 ? 21.221 20.861 0.508 1.00 77.81 228 GLU A C 1
ATOM 1867 O O . GLU A 1 228 ? 20.397 20.801 1.418 1.00 77.81 228 GLU A O 1
ATOM 1872 N N . LYS A 1 229 ? 22.359 21.564 0.639 1.00 81.88 229 LYS A N 1
ATOM 1873 C CA . LYS A 1 229 ? 22.741 22.296 1.867 1.00 81.88 229 LYS A CA 1
ATOM 1874 C C . LYS A 1 229 ? 21.823 23.476 2.186 1.00 81.88 229 LYS A C 1
ATOM 1876 O O . LYS A 1 229 ? 21.511 23.690 3.352 1.00 81.88 229 LYS A O 1
ATOM 1881 N N . TYR A 1 230 ? 21.394 24.237 1.180 1.00 76.25 230 TYR A N 1
ATOM 1882 C CA . TYR A 1 230 ? 20.497 25.384 1.373 1.00 76.25 230 TYR A CA 1
ATOM 1883 C C . TYR A 1 230 ? 19.027 24.980 1.564 1.00 76.25 230 TYR A C 1
ATOM 1885 O O . TYR A 1 230 ? 18.170 25.845 1.713 1.00 76.25 230 TYR A O 1
ATOM 1893 N N . GLY A 1 231 ? 18.701 23.681 1.534 1.00 58.22 231 GLY A N 1
ATOM 1894 C CA . GLY A 1 231 ? 17.327 23.196 1.685 1.00 58.22 231 GLY A CA 1
ATOM 1895 C C . GLY A 1 231 ? 16.394 23.578 0.528 1.00 58.22 231 GLY A C 1
ATOM 1896 O O . GLY A 1 231 ? 15.231 23.188 0.530 1.00 58.22 231 GLY A O 1
ATOM 1897 N N . ILE A 1 232 ? 16.893 24.272 -0.502 1.00 55.97 232 ILE A N 1
ATOM 1898 C CA . ILE A 1 232 ? 16.124 24.668 -1.691 1.00 55.97 232 ILE A CA 1
ATOM 1899 C C . ILE A 1 232 ? 15.851 23.437 -2.579 1.00 55.97 232 ILE A C 1
ATOM 1901 O O . ILE A 1 232 ? 14.818 23.362 -3.237 1.00 55.97 232 ILE A O 1
ATOM 1905 N N . GLY A 1 233 ? 16.717 22.414 -2.523 1.00 49.81 233 GLY A N 1
ATOM 1906 C CA . GLY A 1 233 ? 16.463 21.074 -3.081 1.00 49.81 233 GLY A CA 1
ATOM 1907 C C . GLY A 1 233 ? 15.787 20.100 -2.116 1.00 49.81 233 GLY A C 1
ATOM 1908 O O . GLY A 1 233 ? 15.409 19.007 -2.523 1.00 49.81 233 GLY A O 1
ATOM 1909 N N . ALA A 1 234 ? 15.606 20.506 -0.855 1.00 46.47 234 ALA A N 1
ATOM 1910 C CA . ALA A 1 234 ? 14.676 19.877 0.074 1.00 46.47 234 ALA A CA 1
ATOM 1911 C C . ALA A 1 234 ? 13.284 20.531 -0.015 1.00 46.47 234 ALA A C 1
ATOM 1913 O O . ALA A 1 234 ? 12.464 20.394 0.893 1.00 46.47 234 ALA A O 1
ATOM 1914 N N . ILE A 1 235 ? 12.923 21.078 -1.186 1.00 49.94 235 ILE A N 1
ATOM 1915 C CA . ILE A 1 235 ? 11.641 20.662 -1.758 1.00 49.94 235 ILE A CA 1
ATOM 1916 C C . ILE A 1 235 ? 11.819 19.166 -1.999 1.00 49.94 235 ILE A C 1
ATOM 1918 O O . ILE A 1 235 ? 12.207 18.736 -3.081 1.00 49.94 235 ILE A O 1
ATOM 1922 N N . SER A 1 236 ? 11.651 18.400 -0.919 1.00 49.00 236 SER A N 1
ATOM 1923 C CA . SER A 1 236 ? 11.682 16.954 -0.908 1.00 49.00 236 SER A CA 1
ATOM 1924 C C . SER A 1 236 ? 10.927 16.486 -2.148 1.00 49.00 236 SER A C 1
ATOM 1926 O O . SER A 1 236 ? 9.980 17.147 -2.601 1.00 49.00 236 SER A O 1
ATOM 1928 N N . ASN A 1 237 ? 11.263 15.323 -2.688 1.00 48.84 237 ASN A N 1
ATOM 1929 C CA . ASN A 1 237 ? 10.251 14.678 -3.505 1.00 48.84 237 ASN A CA 1
ATOM 1930 C C . ASN A 1 237 ? 8.908 14.630 -2.740 1.00 48.84 237 ASN A C 1
ATOM 1932 O O . ASN A 1 237 ? 7.919 14.728 -3.435 1.00 48.84 237 ASN A O 1
ATOM 1936 N N . ASP A 1 238 ? 8.878 14.724 -1.389 1.00 49.62 238 ASP A N 1
ATOM 1937 C CA . ASP A 1 238 ? 7.701 15.043 -0.548 1.00 49.62 238 ASP A CA 1
ATOM 1938 C C . ASP A 1 238 ? 7.068 16.424 -0.711 1.00 49.62 238 ASP A C 1
ATOM 1940 O O . ASP A 1 238 ? 5.917 16.554 -0.356 1.00 49.62 238 ASP A O 1
ATOM 1944 N N . ALA A 1 239 ? 7.745 17.491 -1.132 1.00 48.12 239 ALA A N 1
ATOM 1945 C CA . ALA A 1 239 ? 7.149 18.824 -1.284 1.00 48.12 239 ALA A CA 1
ATOM 1946 C C . ALA A 1 239 ? 6.617 19.060 -2.707 1.00 48.12 239 ALA A C 1
ATOM 1948 O O . ALA A 1 239 ? 5.656 19.802 -2.893 1.00 48.12 239 ALA A O 1
ATOM 1949 N N . LEU A 1 240 ? 7.183 18.381 -3.711 1.00 47.97 240 LEU A N 1
ATOM 1950 C CA . LEU A 1 240 ? 6.625 18.302 -5.065 1.00 47.97 240 LEU A CA 1
ATOM 1951 C C . LEU A 1 240 ? 5.596 17.166 -5.191 1.00 47.97 240 LEU A C 1
ATOM 1953 O O . LEU A 1 240 ? 4.606 17.356 -5.900 1.00 47.97 240 LEU A O 1
ATOM 1957 N N . THR A 1 241 ? 5.735 16.058 -4.445 1.00 51.91 241 THR A N 1
ATOM 1958 C CA . THR A 1 241 ? 4.589 15.186 -4.157 1.00 51.91 241 THR A CA 1
ATOM 1959 C C . THR A 1 241 ? 3.626 15.860 -3.209 1.00 51.91 241 THR A C 1
ATOM 1961 O O . THR A 1 241 ? 2.473 15.740 -3.526 1.00 51.91 241 THR A O 1
ATOM 1964 N N . LYS A 1 242 ? 3.989 16.687 -2.216 1.00 53.41 242 LYS A N 1
ATOM 1965 C CA . LYS A 1 242 ? 2.991 17.474 -1.455 1.00 53.41 242 LYS A CA 1
ATOM 1966 C C . LYS A 1 242 ? 2.350 18.582 -2.252 1.00 53.41 242 LYS A C 1
ATOM 1968 O O . LYS A 1 242 ? 1.221 18.884 -1.959 1.00 53.41 242 LYS A O 1
ATOM 1973 N N . ARG A 1 243 ? 2.959 19.194 -3.271 1.00 48.78 243 ARG A N 1
ATOM 1974 C CA . ARG A 1 243 ? 2.228 20.140 -4.143 1.00 48.78 243 ARG A CA 1
ATOM 1975 C C . ARG A 1 243 ? 1.361 19.421 -5.170 1.00 48.78 243 ARG A C 1
ATOM 1977 O O . ARG A 1 243 ? 0.319 19.949 -5.542 1.00 48.78 243 ARG A O 1
ATOM 1984 N N . LYS A 1 244 ? 1.756 18.222 -5.618 1.00 50.72 244 LYS A N 1
ATOM 1985 C CA . LYS A 1 244 ? 0.876 17.332 -6.391 1.00 50.72 244 LYS A CA 1
ATOM 1986 C C . LYS A 1 244 ? -0.208 16.713 -5.515 1.00 50.72 244 LYS A C 1
ATOM 1988 O O . LYS A 1 244 ? -1.329 16.622 -5.979 1.00 50.72 244 LYS A O 1
ATOM 1993 N N . GLU A 1 245 ? 0.083 16.383 -4.268 1.00 50.06 245 GLU A N 1
ATOM 1994 C CA . GLU A 1 245 ? -0.829 15.846 -3.265 1.00 50.06 245 GLU A CA 1
ATOM 1995 C C . GLU A 1 245 ? -1.704 16.962 -2.740 1.00 50.06 245 GLU A C 1
ATOM 1997 O O . GLU A 1 245 ? -2.863 16.698 -2.695 1.00 50.06 245 GLU A O 1
ATOM 2002 N N . GLU A 1 246 ? -1.269 18.209 -2.535 1.00 50.47 246 GLU A N 1
ATOM 2003 C CA . GLU A 1 246 ? -2.080 19.397 -2.185 1.00 50.47 246 GLU A CA 1
ATOM 2004 C C . GLU A 1 246 ? -2.808 20.006 -3.389 1.00 50.47 246 GLU A C 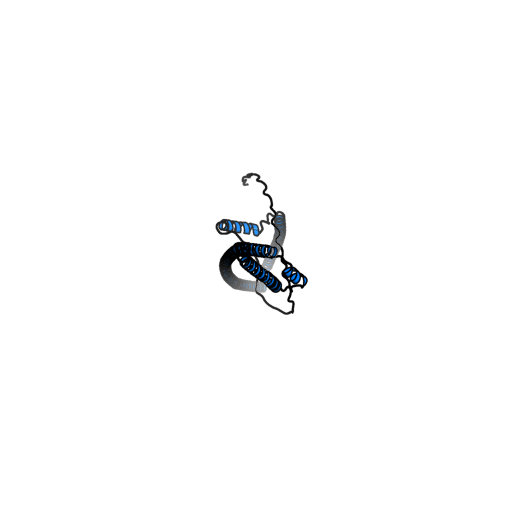1
ATOM 2006 O O . GLU A 1 246 ? -3.746 20.777 -3.213 1.00 50.47 246 GLU A O 1
ATOM 2011 N N . SER A 1 247 ? -2.404 19.714 -4.628 1.00 49.09 247 SER A N 1
ATOM 2012 C CA . SER A 1 247 ? -3.240 19.965 -5.812 1.00 49.09 247 SER A CA 1
ATOM 2013 C C . SER A 1 247 ? -4.273 18.852 -5.966 1.00 49.09 247 SER A C 1
ATOM 2015 O O . SER A 1 247 ? -5.423 19.131 -6.295 1.00 49.09 247 SER A O 1
ATOM 2017 N N . VAL A 1 248 ? -3.900 17.606 -5.662 1.00 51.03 248 VAL A N 1
ATOM 2018 C CA . VAL A 1 248 ? -4.829 16.482 -5.537 1.00 51.03 248 VAL A CA 1
ATOM 2019 C C . VAL A 1 248 ? -5.706 16.645 -4.303 1.00 51.03 248 VAL A C 1
ATOM 2021 O O . VAL A 1 248 ? -6.847 16.278 -4.414 1.00 51.03 248 VAL A O 1
ATOM 2024 N N . GLU A 1 249 ? -5.269 17.298 -3.227 1.00 42.56 249 GLU A N 1
ATOM 2025 C CA . GLU A 1 249 ? -5.849 17.488 -1.883 1.00 42.56 249 GLU A CA 1
ATOM 2026 C C . GLU A 1 249 ? -6.356 18.917 -1.713 1.00 42.56 249 GLU A C 1
ATOM 2028 O O . GLU A 1 249 ? -6.965 19.227 -0.712 1.00 42.56 249 GLU A O 1
ATOM 2033 N N . ARG A 1 250 ? -6.287 19.770 -2.738 1.00 46.84 250 ARG A N 1
ATOM 2034 C CA . ARG A 1 250 ? -7.282 20.829 -2.991 1.00 46.84 250 ARG A CA 1
ATOM 2035 C C . ARG A 1 250 ? -8.385 20.350 -3.929 1.00 46.84 250 ARG A C 1
ATOM 2037 O O . ARG A 1 250 ? -9.507 20.837 -3.832 1.00 46.84 250 ARG A O 1
ATOM 2044 N N . HIS A 1 251 ? -8.120 19.325 -4.739 1.00 43.28 251 HIS A N 1
ATOM 2045 C CA . HIS A 1 251 ? -9.185 18.468 -5.259 1.00 43.28 251 HIS A CA 1
ATOM 2046 C C . HIS A 1 251 ? -9.758 17.531 -4.170 1.00 43.28 251 HIS A C 1
ATOM 2048 O O . HIS A 1 251 ? -10.960 17.297 -4.173 1.00 43.28 251 HIS A O 1
ATOM 2054 N N . PHE A 1 252 ? -8.953 17.116 -3.181 1.00 37.06 252 PHE A N 1
ATOM 2055 C CA . PHE A 1 252 ? -9.269 16.133 -2.134 1.00 37.06 252 PHE A CA 1
ATOM 2056 C C . PHE A 1 252 ? -9.483 16.731 -0.737 1.00 37.06 252 PHE A C 1
ATOM 2058 O O . PHE A 1 252 ? -10.012 16.051 0.111 1.00 37.06 252 PHE A O 1
ATOM 2065 N N . THR A 1 253 ? -9.331 18.025 -0.481 1.00 38.97 253 THR A N 1
ATOM 2066 C CA . THR A 1 253 ? -10.087 18.708 0.601 1.00 38.97 253 THR A CA 1
ATOM 2067 C C . THR A 1 253 ? -11.440 19.202 0.099 1.00 38.97 253 THR A C 1
ATOM 2069 O O . THR A 1 253 ? -12.266 19.667 0.878 1.00 38.97 253 THR A O 1
ATOM 2072 N N . LYS A 1 254 ? -11.727 18.959 -1.187 1.00 46.38 254 LYS A N 1
ATOM 2073 C CA . LYS A 1 254 ? -13.081 18.706 -1.680 1.00 46.38 254 LYS A CA 1
ATOM 2074 C C . LYS A 1 254 ? -13.476 17.218 -1.628 1.00 46.38 254 LYS A C 1
ATOM 2076 O O . LYS A 1 254 ? -14.636 16.928 -1.898 1.00 46.38 254 LYS A O 1
ATOM 2081 N N . SER A 1 255 ? -12.581 16.280 -1.275 1.00 48.62 255 SER A N 1
ATOM 2082 C CA . SER A 1 255 ? -12.889 14.837 -1.349 1.00 48.62 255 SER A CA 1
ATOM 2083 C C . SER A 1 255 ? -12.164 13.844 -0.403 1.00 48.62 255 SER A C 1
ATOM 2085 O O . SER A 1 255 ? -12.094 12.684 -0.783 1.00 48.62 255 SER A O 1
ATOM 2087 N N . HIS A 1 256 ? -11.712 14.239 0.806 1.00 48.78 256 HIS A N 1
ATOM 2088 C CA . HIS A 1 256 ? -11.425 13.464 2.045 1.00 48.78 256 HIS A CA 1
ATOM 2089 C C . HIS A 1 256 ? -10.102 13.747 2.812 1.00 48.78 256 HIS A C 1
ATOM 2091 O O . HIS A 1 256 ? -9.026 13.826 2.236 1.00 48.78 256 HIS A O 1
ATOM 2097 N N . ILE A 1 257 ? -10.213 13.820 4.154 1.00 37.50 257 ILE A N 1
ATOM 2098 C CA . ILE A 1 257 ? -9.152 13.939 5.182 1.00 37.50 257 ILE A CA 1
ATOM 2099 C C . ILE A 1 257 ? -8.853 12.552 5.799 1.00 37.50 257 ILE A C 1
ATOM 2101 O O . ILE A 1 257 ? -9.784 11.783 6.033 1.00 37.50 257 ILE A O 1
ATOM 2105 N N . THR A 1 258 ? -7.582 12.318 6.175 1.00 37.19 258 THR A N 1
ATOM 2106 C CA . THR A 1 258 ? -6.970 11.127 6.835 1.00 37.19 258 THR A CA 1
ATOM 2107 C C . THR A 1 258 ? -6.704 9.960 5.864 1.00 37.19 258 THR A C 1
ATOM 2109 O O . THR A 1 258 ? -7.576 9.593 5.099 1.00 37.19 258 THR A O 1
ATOM 2112 N N . SER A 1 259 ? -5.546 9.301 5.763 1.00 40.91 259 SER A N 1
ATOM 2113 C CA . SER A 1 259 ? -4.527 8.893 6.742 1.00 40.91 259 SER A CA 1
ATOM 2114 C C . SER A 1 259 ? -3.266 8.481 5.954 1.00 40.91 259 SER A C 1
ATOM 2116 O O . SER A 1 259 ? -3.375 7.880 4.892 1.00 40.91 259 SER A O 1
ATOM 2118 N N . LYS A 1 260 ? -2.055 8.899 6.331 1.00 33.69 260 LYS A N 1
ATOM 2119 C CA . LYS A 1 260 ? -1.058 8.098 7.073 1.00 33.69 260 LYS A CA 1
ATOM 2120 C C . LYS A 1 260 ? -1.074 6.577 6.843 1.00 33.69 260 LYS A C 1
ATOM 2122 O O . LYS A 1 260 ? -2.044 5.909 7.181 1.00 33.69 260 LYS A O 1
ATOM 2127 N N . SER A 1 261 ? 0.136 6.094 6.526 1.00 35.72 261 SER A N 1
ATOM 2128 C CA . SER A 1 261 ? 0.747 4.813 6.927 1.00 35.72 261 SER A CA 1
ATOM 2129 C C . SER A 1 261 ? 0.162 3.535 6.317 1.00 35.72 261 SER A C 1
ATOM 2131 O O . SER A 1 261 ? -1.038 3.381 6.204 1.00 35.72 261 SER A O 1
ATOM 2133 N N . SER A 1 262 ? 0.931 2.515 5.970 1.00 37.75 262 SER A N 1
ATOM 2134 C CA . SER A 1 262 ? 2.375 2.298 5.947 1.00 37.75 262 SER A CA 1
ATOM 2135 C C . SER A 1 262 ? 2.558 0.862 5.464 1.00 37.75 262 SER A C 1
ATOM 2137 O O . SER A 1 262 ? 1.783 -0.004 5.853 1.00 37.75 262 SER A O 1
ATOM 2139 N N . THR A 1 263 ? 3.628 0.642 4.701 1.00 36.00 263 THR A N 1
ATOM 2140 C CA . THR A 1 263 ? 4.510 -0.537 4.761 1.00 36.00 263 THR A CA 1
ATOM 2141 C C . THR A 1 263 ? 3.922 -1.948 4.754 1.00 36.00 263 THR A C 1
ATOM 2143 O O . THR A 1 263 ? 3.243 -2.350 5.687 1.00 36.00 263 THR A O 1
ATOM 2146 N N . GLN A 1 264 ? 4.521 -2.743 3.854 1.00 36.62 264 GLN A N 1
ATOM 2147 C CA . GLN A 1 264 ? 4.973 -4.122 4.098 1.00 36.62 264 GLN A CA 1
ATOM 2148 C C . GLN A 1 264 ? 3.864 -5.163 4.309 1.00 36.62 264 GLN A C 1
ATOM 2150 O O . GLN A 1 264 ? 2.976 -5.022 5.124 1.00 36.62 264 GLN A O 1
ATOM 2155 N N . ASN A 1 265 ? 3.876 -6.343 3.708 1.00 42.91 265 ASN A N 1
ATOM 2156 C CA . ASN A 1 265 ? 4.881 -7.132 3.010 1.00 42.91 265 ASN A CA 1
ATOM 2157 C C . ASN A 1 265 ? 4.116 -8.357 2.474 1.00 42.91 265 ASN A C 1
ATOM 2159 O O . ASN A 1 265 ? 3.174 -8.800 3.130 1.00 42.91 265 ASN A O 1
ATOM 2163 N N . ARG A 1 266 ? 4.633 -9.007 1.424 1.00 41.69 266 ARG A N 1
ATOM 2164 C CA . ARG A 1 266 ? 5.075 -10.426 1.437 1.00 41.69 266 ARG A CA 1
ATOM 2165 C C . ARG A 1 266 ? 4.887 -11.104 0.083 1.00 41.69 266 ARG A C 1
ATOM 2167 O O . ARG A 1 266 ? 3.770 -11.237 -0.391 1.00 41.69 266 ARG A O 1
ATOM 2174 N N . SER A 1 267 ? 5.956 -11.758 -0.367 1.00 39.31 267 SER A N 1
ATOM 2175 C CA . SER A 1 267 ? 5.997 -13.230 -0.460 1.00 39.31 267 SER A CA 1
ATOM 2176 C C . SER A 1 267 ? 7.462 -13.673 -0.618 1.00 39.31 267 SER A C 1
ATOM 2178 O O . SER A 1 267 ? 8.130 -13.257 -1.554 1.00 39.31 267 SER A O 1
ATOM 2180 N N . LYS A 1 268 ? 8.103 -14.187 0.442 1.00 53.09 268 LYS A N 1
ATOM 2181 C CA . LYS A 1 268 ? 8.284 -15.611 0.820 1.00 53.09 268 LYS A CA 1
ATOM 2182 C C . LYS A 1 268 ? 9.118 -16.454 -0.160 1.00 53.09 268 LYS A C 1
ATOM 2184 O O . LYS A 1 268 ? 8.629 -16.851 -1.211 1.00 53.09 268 LYS A O 1
ATOM 2189 N N . ARG A 1 269 ? 10.277 -16.925 0.328 1.00 36.88 269 ARG A N 1
ATOM 2190 C CA . ARG A 1 269 ? 10.743 -18.315 0.154 1.00 36.88 269 ARG A CA 1
ATOM 2191 C C . ARG A 1 269 ? 11.813 -18.693 1.192 1.00 36.88 269 ARG A C 1
ATOM 2193 O O . ARG A 1 269 ? 12.731 -17.912 1.374 1.00 36.88 269 ARG A O 1
ATOM 2200 N N . HIS A 1 270 ? 11.615 -19.875 1.805 1.00 48.19 270 HIS A N 1
ATOM 2201 C CA . HIS A 1 270 ? 12.539 -20.846 2.448 1.00 48.19 270 HIS A CA 1
ATOM 2202 C C . HIS A 1 270 ? 13.707 -20.323 3.332 1.00 48.19 270 HIS A C 1
ATOM 2204 O O . HIS A 1 270 ? 14.381 -19.379 2.973 1.00 48.19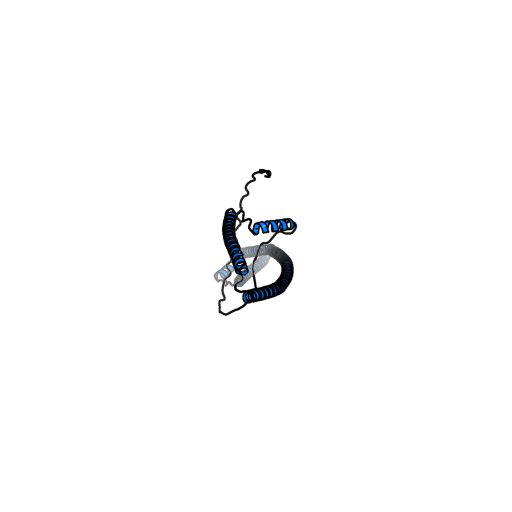 270 HIS A O 1
ATOM 2210 N N . PHE A 1 271 ? 14.078 -20.890 4.492 1.00 39.25 271 PHE A N 1
ATOM 2211 C CA . PHE A 1 271 ? 14.282 -22.303 4.853 1.00 39.25 271 PHE A CA 1
ATOM 2212 C C . PHE A 1 271 ? 14.678 -22.417 6.361 1.00 39.25 271 PHE A C 1
ATOM 2214 O O . PHE A 1 271 ? 15.293 -21.495 6.882 1.00 39.25 271 PHE A O 1
ATOM 2221 N N . ARG A 1 272 ? 14.421 -23.584 6.986 1.00 39.03 272 ARG A N 1
ATOM 2222 C CA . ARG A 1 272 ? 15.031 -24.194 8.208 1.00 39.03 272 ARG A CA 1
ATOM 2223 C C . ARG A 1 272 ? 14.827 -23.639 9.644 1.00 39.03 272 ARG A C 1
ATOM 2225 O O . ARG A 1 272 ? 15.316 -22.585 10.011 1.00 39.03 272 ARG A O 1
ATOM 2232 N N . GLN A 1 273 ? 14.233 -24.533 10.457 1.00 47.66 273 GLN A N 1
ATOM 2233 C CA . GLN A 1 273 ? 14.662 -25.051 11.779 1.00 47.66 273 GLN A CA 1
ATOM 2234 C C . GLN A 1 273 ? 15.162 -24.071 12.857 1.00 47.66 273 GLN A C 1
ATOM 2236 O O . GLN A 1 273 ? 16.307 -23.642 12.789 1.00 47.66 273 GLN A O 1
ATOM 2241 N N . ARG A 1 274 ? 14.414 -23.943 13.967 1.00 35.31 274 ARG A N 1
ATOM 2242 C CA . ARG A 1 274 ? 14.725 -24.557 15.284 1.00 35.31 274 ARG A CA 1
ATOM 2243 C C . ARG A 1 274 ? 13.746 -24.086 16.379 1.00 35.31 274 ARG A C 1
ATOM 2245 O O . ARG A 1 274 ? 13.437 -22.906 16.443 1.00 35.31 274 ARG A O 1
ATOM 2252 N N . SER A 1 275 ? 13.276 -25.074 17.148 1.00 45.00 275 SER A N 1
ATOM 2253 C CA . SER A 1 275 ? 12.976 -25.132 18.595 1.00 45.00 275 SER A CA 1
ATOM 2254 C C . SER A 1 275 ? 12.605 -23.869 19.387 1.00 45.00 275 SER A C 1
ATOM 2256 O O . SER A 1 275 ? 13.355 -22.901 19.396 1.00 45.00 275 SER A O 1
ATOM 2258 N N . ASP A 1 276 ? 11.510 -24.034 20.139 1.00 49.12 276 ASP A N 1
ATOM 2259 C CA . ASP A 1 276 ? 11.267 -23.604 21.524 1.00 49.12 276 ASP A CA 1
ATOM 2260 C C . ASP A 1 276 ? 11.476 -22.124 21.875 1.00 49.12 276 ASP A C 1
ATOM 2262 O O . ASP A 1 276 ? 12.601 -21.652 21.968 1.00 49.12 276 ASP A O 1
ATOM 2266 N N . ASP A 1 277 ? 10.382 -21.408 22.159 1.00 44.72 277 ASP A N 1
ATOM 2267 C CA . ASP A 1 277 ? 10.118 -20.959 23.535 1.00 44.72 277 ASP A CA 1
ATOM 2268 C C . ASP A 1 277 ? 8.728 -20.310 23.655 1.00 44.72 277 ASP A C 1
ATOM 2270 O O . ASP A 1 277 ? 8.388 -19.339 22.972 1.00 44.72 277 ASP A O 1
ATOM 2274 N N . MET A 1 278 ? 7.915 -20.864 24.550 1.00 51.53 278 MET A N 1
ATOM 2275 C CA . MET A 1 278 ? 6.625 -20.336 24.983 1.00 51.53 278 MET A CA 1
ATOM 2276 C C . MET A 1 278 ? 6.854 -19.529 26.252 1.00 51.53 278 MET A C 1
ATOM 2278 O O . MET A 1 278 ? 6.940 -20.112 27.324 1.00 51.53 278 MET A O 1
ATOM 2282 N N . THR A 1 279 ? 6.932 -18.203 26.149 1.00 56.81 279 THR A N 1
ATOM 2283 C CA . THR A 1 279 ? 6.466 -17.239 27.168 1.00 56.81 279 THR A CA 1
ATOM 2284 C C . THR A 1 279 ? 6.904 -15.836 26.773 1.00 56.81 279 THR A C 1
ATOM 2286 O O . THR A 1 279 ? 8.095 -15.557 26.680 1.00 56.81 279 THR A O 1
ATOM 2289 N N . ARG A 1 280 ? 5.960 -14.900 26.627 1.00 44.91 280 ARG A N 1
ATOM 2290 C CA . ARG A 1 280 ? 6.229 -13.498 26.972 1.00 44.91 280 ARG A CA 1
ATOM 2291 C C . ARG A 1 280 ? 4.943 -12.756 27.303 1.00 44.91 280 ARG A C 1
ATOM 2293 O O . ARG A 1 280 ? 4.020 -12.652 26.505 1.00 44.91 280 ARG A O 1
ATOM 2300 N N . GLN A 1 281 ? 4.944 -12.291 28.545 1.00 39.78 281 GLN A N 1
ATOM 2301 C CA . GLN A 1 281 ? 3.949 -11.482 29.222 1.00 39.78 281 GLN A CA 1
ATOM 2302 C C . GLN A 1 281 ? 3.654 -10.186 28.462 1.00 39.78 281 GLN A C 1
ATOM 2304 O O . GLN A 1 281 ? 4.565 -9.480 28.024 1.00 39.78 281 GLN A O 1
ATOM 2309 N N . TYR A 1 282 ? 2.370 -9.846 28.395 1.00 40.88 282 TYR A N 1
ATOM 2310 C CA . TYR A 1 282 ? 1.898 -8.510 28.059 1.00 40.88 282 TYR A CA 1
ATOM 2311 C C . TYR A 1 282 ? 2.341 -7.525 29.152 1.00 40.88 282 TYR A C 1
ATOM 2313 O O . TYR A 1 282 ? 1.954 -7.669 30.310 1.00 40.88 282 TYR A O 1
ATOM 2321 N N . ARG A 1 283 ? 3.133 -6.509 28.789 1.00 41.72 283 ARG A N 1
ATOM 2322 C CA . ARG A 1 283 ? 3.289 -5.292 29.597 1.00 41.72 283 ARG A CA 1
ATOM 2323 C C . ARG A 1 283 ? 2.356 -4.219 29.054 1.00 41.72 283 ARG A C 1
ATOM 2325 O O . ARG A 1 283 ? 2.479 -3.810 27.903 1.00 41.72 283 ARG A O 1
ATOM 2332 N N . PHE A 1 284 ? 1.442 -3.789 29.914 1.00 43.47 284 PHE A N 1
ATOM 2333 C CA . PHE A 1 284 ? 0.644 -2.580 29.763 1.00 43.47 284 PHE A CA 1
ATOM 2334 C C . PHE A 1 284 ? 1.583 -1.363 29.743 1.00 43.47 284 PHE A C 1
ATOM 2336 O O . PHE A 1 284 ? 2.457 -1.248 30.601 1.00 43.47 284 PHE A O 1
ATOM 2343 N N . VAL A 1 285 ? 1.419 -0.478 28.761 1.00 56.19 285 VAL A N 1
ATOM 2344 C CA . VAL A 1 285 ? 2.094 0.826 28.701 1.00 56.19 285 VAL A CA 1
ATOM 2345 C C . VAL A 1 285 ? 1.008 1.891 28.803 1.00 56.19 285 VAL A C 1
ATOM 2347 O O . VAL A 1 285 ? 0.094 1.917 27.980 1.00 56.19 285 VAL A O 1
ATOM 2350 N N . GLU A 1 286 ? 1.086 2.726 29.838 1.00 48.72 286 GLU A N 1
ATOM 2351 C CA . GLU A 1 286 ? 0.171 3.849 30.061 1.00 48.72 286 GLU A CA 1
ATOM 2352 C C . GLU A 1 286 ? 0.373 4.971 29.024 1.00 48.72 286 GLU A C 1
ATOM 2354 O O . GLU A 1 286 ? 1.509 5.246 28.621 1.00 48.72 286 GLU A O 1
ATOM 2359 N N . PRO A 1 287 ? -0.701 5.664 28.605 1.00 54.09 287 PRO A N 1
ATOM 2360 C CA . PRO A 1 287 ? -0.603 6.799 27.698 1.00 54.09 287 PRO A CA 1
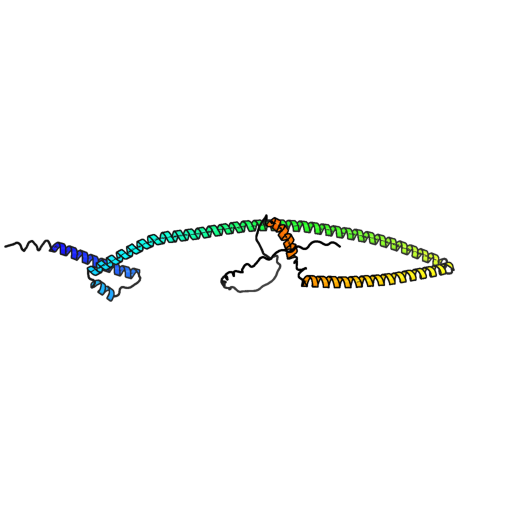ATOM 2361 C C . PRO A 1 287 ? -0.249 8.100 28.438 1.00 54.09 287 PRO A C 1
ATOM 2363 O O . PRO A 1 287 ? -0.882 8.488 29.417 1.00 54.09 287 PRO A O 1
ATOM 2366 N N . THR A 1 288 ? 0.753 8.810 27.920 1.00 61.06 288 THR A N 1
ATOM 2367 C CA . THR A 1 288 ? 1.183 10.142 28.376 1.00 61.06 288 THR A CA 1
ATOM 2368 C C . THR A 1 288 ? 0.206 11.235 27.900 1.00 61.06 288 THR A C 1
ATOM 2370 O O . THR A 1 288 ? -0.253 11.167 26.755 1.00 61.06 288 THR A O 1
ATOM 2373 N N . PRO A 1 289 ? -0.109 12.263 28.714 1.00 55.59 289 PRO A N 1
ATOM 2374 C CA . PRO A 1 289 ? -1.055 13.316 28.337 1.00 55.59 289 PRO A CA 1
ATOM 2375 C C . PRO A 1 289 ? -0.455 14.361 27.370 1.00 55.59 289 PRO A C 1
ATOM 2377 O O . PRO A 1 289 ? 0.766 14.539 27.323 1.00 55.59 289 PRO A O 1
ATOM 2380 N N . PRO A 1 290 ? -1.296 15.088 26.605 1.00 48.56 290 PRO A N 1
ATOM 2381 C CA . PRO A 1 290 ? -0.840 16.020 25.581 1.00 48.56 290 PRO A CA 1
ATOM 2382 C C . PRO A 1 290 ? -0.399 17.366 26.167 1.00 48.56 290 PRO A C 1
ATOM 2384 O O . PRO A 1 290 ? -1.094 17.974 26.981 1.00 48.56 290 PRO A O 1
ATOM 2387 N N . GLN A 1 291 ? 0.746 17.867 25.696 1.00 45.19 291 GLN A N 1
ATOM 2388 C CA . GLN A 1 291 ? 1.205 19.223 25.982 1.00 45.19 291 GLN A CA 1
ATOM 2389 C C . GLN A 1 291 ? 0.556 20.237 25.032 1.00 45.19 291 GLN A C 1
ATOM 2391 O O . GLN A 1 291 ? 0.646 20.129 23.809 1.00 45.19 291 GLN A O 1
ATOM 2396 N N . HIS A 1 292 ? -0.065 21.256 25.624 1.00 45.62 292 HIS A N 1
ATOM 2397 C CA . HIS A 1 292 ? -0.471 22.489 24.960 1.00 45.62 292 HIS A CA 1
ATOM 2398 C C . HIS A 1 292 ? 0.756 23.240 24.430 1.00 45.62 292 HIS A C 1
ATOM 2400 O O . HIS A 1 292 ? 1.633 23.614 25.209 1.00 45.62 292 HIS A O 1
ATOM 2406 N N . VAL A 1 293 ? 0.770 23.562 23.134 1.00 45.91 293 VAL A N 1
ATOM 2407 C CA . VAL A 1 293 ? 1.677 24.578 22.584 1.00 45.91 293 VAL A CA 1
ATOM 2408 C C . VAL A 1 293 ? 0.862 25.763 22.087 1.00 45.91 293 VAL A C 1
ATOM 2410 O O . VAL A 1 293 ? -0.127 25.629 21.370 1.00 45.91 293 VAL A O 1
ATOM 2413 N N . ARG A 1 294 ? 1.286 26.925 22.578 1.00 38.00 294 ARG A N 1
ATOM 2414 C CA . ARG A 1 294 ? 0.688 28.246 22.442 1.00 38.00 294 ARG A CA 1
ATOM 2415 C C . ARG A 1 294 ? 0.747 28.776 21.011 1.00 38.00 294 ARG A C 1
ATOM 2417 O O . ARG A 1 294 ? 1.751 28.643 20.319 1.00 38.00 294 ARG A O 1
ATOM 2424 N N . SER A 1 295 ? -0.314 29.484 20.654 1.00 44.28 295 SER A N 1
ATOM 2425 C CA . SER A 1 295 ? -0.410 30.424 19.543 1.00 44.28 295 SER A CA 1
ATOM 2426 C C . SER A 1 295 ? 0.534 31.619 19.737 1.00 44.28 295 SER A C 1
ATOM 2428 O O . SER A 1 295 ? 0.557 32.208 20.818 1.00 44.28 295 SER A O 1
ATOM 2430 N N . SER A 1 296 ? 1.215 32.059 18.676 1.00 38.62 296 SER A N 1
ATOM 2431 C CA . SER A 1 296 ? 1.742 33.426 18.584 1.00 38.62 296 SER A CA 1
ATOM 2432 C C . SER A 1 296 ? 1.810 33.934 17.138 1.00 38.62 296 SER A C 1
ATOM 2434 O O . SER A 1 296 ? 2.518 33.384 16.301 1.00 38.62 296 SER A O 1
ATOM 2436 N N . SER A 1 297 ? 1.054 35.017 16.925 1.00 38.25 297 SER A N 1
ATOM 2437 C CA . SER A 1 297 ? 1.341 36.237 16.148 1.00 38.25 297 SER A CA 1
ATOM 2438 C C . SER A 1 297 ? 1.681 36.169 14.650 1.00 38.25 297 SER A C 1
ATOM 2440 O O . SER A 1 297 ? 2.813 35.935 14.242 1.00 38.25 297 SER A O 1
ATOM 2442 N N . VAL A 1 298 ? 0.678 36.558 13.856 1.00 44.72 298 VAL A N 1
ATOM 2443 C CA . VAL A 1 298 ? 0.649 37.724 12.941 1.00 44.72 298 VAL A CA 1
ATOM 2444 C C . VAL A 1 298 ? 1.949 38.546 12.841 1.00 44.72 298 VAL A C 1
ATOM 2446 O O . VAL A 1 298 ? 2.269 39.243 13.797 1.00 44.72 298 VAL A O 1
ATOM 2449 N N . VAL A 1 299 ? 2.558 38.618 11.643 1.00 42.06 299 VAL A N 1
ATOM 2450 C CA . VAL A 1 299 ? 3.143 39.854 11.067 1.00 42.06 299 VAL A CA 1
ATOM 2451 C C . VAL A 1 299 ? 2.969 39.871 9.535 1.00 42.06 299 VAL A C 1
ATOM 2453 O O . VAL A 1 299 ? 2.987 38.850 8.858 1.00 42.06 299 VAL A O 1
ATOM 2456 N N . LYS A 1 300 ? 2.740 41.093 9.055 1.00 39.91 300 LYS A N 1
ATOM 2457 C CA . LYS A 1 300 ? 2.328 41.624 7.754 1.00 39.91 300 LYS A CA 1
ATOM 2458 C C . LYS A 1 300 ? 3.289 41.400 6.567 1.00 39.91 300 LYS A C 1
ATOM 2460 O O . LYS A 1 300 ? 4.495 41.565 6.684 1.00 39.91 300 LYS A O 1
ATOM 2465 N N . SER A 1 301 ? 2.664 41.136 5.417 1.00 45.34 301 SER A N 1
ATOM 2466 C CA . SER A 1 301 ? 2.922 41.619 4.043 1.00 45.34 301 SER A CA 1
ATOM 2467 C C . SER A 1 301 ? 4.156 42.491 3.739 1.00 45.34 301 SER A C 1
ATOM 2469 O O . SER A 1 301 ? 4.290 43.578 4.299 1.00 45.34 301 SER A O 1
ATOM 2471 N N . ALA A 1 302 ? 4.880 42.133 2.670 1.00 39.91 302 ALA A N 1
ATOM 2472 C CA . ALA A 1 302 ? 5.469 43.092 1.731 1.00 39.91 302 ALA A CA 1
ATOM 2473 C C . ALA A 1 302 ? 5.590 42.488 0.316 1.00 39.91 302 ALA A C 1
ATOM 2475 O O . ALA A 1 302 ? 6.106 41.387 0.132 1.00 39.91 302 ALA A O 1
ATOM 2476 N N . ASN A 1 303 ? 5.072 43.241 -0.657 1.00 46.16 303 ASN A N 1
ATOM 2477 C CA . ASN A 1 303 ? 5.223 43.075 -2.102 1.00 46.16 303 ASN A CA 1
ATOM 2478 C C . ASN A 1 303 ? 6.696 43.024 -2.518 1.00 46.16 303 ASN A C 1
ATOM 2480 O O . ASN A 1 303 ? 7.473 43.820 -2.003 1.00 46.16 303 ASN A O 1
ATOM 2484 N N . PHE A 1 304 ? 7.027 42.261 -3.564 1.00 42.62 304 PHE A N 1
ATOM 2485 C CA . PHE A 1 304 ? 8.017 42.733 -4.532 1.00 42.62 304 PHE A CA 1
ATOM 2486 C C . PHE A 1 304 ? 7.635 42.358 -5.962 1.00 42.62 304 PHE A C 1
ATOM 2488 O O . PHE A 1 304 ? 7.321 41.212 -6.282 1.00 42.62 304 PHE A O 1
ATOM 2495 N N . GLN A 1 305 ? 7.614 43.408 -6.778 1.00 42.31 305 GLN A N 1
ATOM 2496 C CA . GLN A 1 305 ? 7.322 43.433 -8.196 1.00 42.31 305 GLN A CA 1
ATOM 2497 C C . GLN A 1 305 ? 8.439 42.790 -9.020 1.00 42.31 305 GLN A C 1
ATOM 2499 O O . GLN A 1 305 ? 9.621 42.843 -8.689 1.00 42.31 305 GLN A O 1
ATOM 2504 N N . SER A 1 306 ? 7.990 42.252 -10.145 1.00 50.16 306 SER A N 1
ATOM 2505 C CA . SER A 1 306 ? 8.704 42.010 -11.391 1.00 50.16 306 SER A CA 1
ATOM 2506 C C . SER A 1 306 ? 9.759 43.061 -11.746 1.00 50.16 306 SER A C 1
ATOM 2508 O O . SER A 1 306 ? 9.425 44.239 -11.845 1.00 50.16 306 SER A O 1
ATOM 2510 N N . HIS A 1 307 ? 10.948 42.606 -12.140 1.00 45.72 307 HIS A N 1
ATOM 2511 C CA . HIS A 1 307 ? 11.671 43.225 -13.246 1.00 45.72 307 HIS A CA 1
ATOM 2512 C C . HIS A 1 307 ? 12.296 42.156 -14.144 1.00 45.72 307 HIS A C 1
ATOM 2514 O O . HIS A 1 307 ? 13.118 41.350 -13.719 1.00 45.72 307 HIS A O 1
ATOM 2520 N N . LEU A 1 308 ? 11.819 42.169 -15.388 1.00 50.72 308 LEU A N 1
ATOM 2521 C CA . LEU A 1 308 ? 12.500 41.698 -16.585 1.00 50.72 308 LEU A CA 1
ATOM 2522 C C . LEU A 1 308 ? 13.779 42.516 -16.785 1.00 50.72 308 LEU A C 1
ATOM 2524 O O . LEU A 1 308 ? 13.691 43.741 -16.734 1.00 50.72 308 LEU A O 1
ATOM 2528 N N . PHE A 1 309 ? 14.898 41.841 -17.041 1.00 56.25 309 PHE A N 1
ATOM 2529 C CA . PHE A 1 309 ? 15.829 42.082 -18.150 1.00 56.25 309 PHE A CA 1
ATOM 2530 C C . PHE A 1 309 ? 16.714 40.844 -18.323 1.00 56.25 309 PHE A C 1
ATOM 2532 O O . PHE A 1 309 ? 17.134 40.279 -17.288 1.00 56.25 309 PHE A O 1
#

Organism: NCBI:txid5963

Sequence (309 aa):
MSSSKLKKFYLSDSYNETTDFTKGFKELFSKSFIANCHLDDASITKEELDTLQELDNHEVLENMRDLIESLLSFKTNCKSDGAGEIALRCEQLEKLLQKQESEVRGHIRNEHQLKLHVDALQQKLLDLEAKYHEAQANIKEMESRGCESMQTKLKKLESRFQSELSRIAARYRANPDSPQTNEKYQKLEEMYEQKEKSYIKLQQDFNKIKNLLEETTKQCKALKKEIEKYGIGAISNDALTKRKEESVERHFTKSHITSKSSTQNRSKRHFRQRSDDMTRQYRFVEPTPPQHVRSSSVVKSANFQSHLF

pLDDT: mean 75.9, std 21.3, range [33.69, 98.75]

Foldseek 3Di:
DDDPPPVPPVVVVVVVVVVVVLVVLLVVLLVVVCVVCVVVVHDDDPVNVVVSVVDDSVNSVVVVVVVVVVVVVVVVCCVVPVVVVVVVVVVVVVVVVVVVVVVVVVVVVVVVVVVVVVVVVVVVVVVVVVVVVVVVVVVVVCVVCVVVVVVVVVVVVVVVVVVVVVVVVVVCVVPVPDPVVVVVVVVVVVVVVVVVVVVVVVVVVVVVVVVVVVVVVVVVVVVVVVCVVVCVPVCPVCVVVVVVVVVVVVVCVVPDDDDDDDDDDDDDDDDDDDDDDDDDDDDDDDDDDDDDDDDDDDDDDDDDDDDDD

Radius of gyration: 56.48 Å; chains: 1; bounding box: 127×69×170 Å

Secondary structure (DSSP, 8-state):
--SSSSTTTHHHHHHHHHHHHHHHHHHHHHHHHHHHHHHTTPPPPHHHHHHHHH--HHHHHHHHHHHHHHHHHHHHHHHHHHHHHHHHHHHHHHHHHHHHHHHHHHHHHHHHHHHHHHHHHHHHHHHHHHHHHHHHHHHHHHHHHHHHHHHHHHHHHHHHHHHHHHHHHHHHHH-TT-HHHHHHHHHHHHHHHHHHHHHHHHHHHHHHHHHHHHHHHHHHHHHHHHHHHTTSTTS-HHHHHHHHHHHHHHHHTTT-------------------------PPPP-PPPPPPP-----------------